Protein AF-A0A353DFC0-F1 (afdb_monomer)

Solvent-accessible surface area (backbone atoms only — not comparable to full-atom values): 10577 Å² total; per-residue (Å²): 112,68,61,62,50,32,33,48,55,6,48,51,51,42,54,52,27,52,52,50,24,43,68,54,9,49,56,55,60,67,32,78,72,22,69,39,74,46,96,53,30,15,46,56,47,35,56,50,54,27,51,76,68,72,43,74,82,45,44,79,42,77,46,88,63,100,59,81,58,66,44,58,54,34,42,56,41,36,62,68,37,38,69,26,31,27,34,44,42,26,18,48,42,42,35,51,46,27,41,28,60,45,16,63,77,40,43,73,62,46,48,50,38,46,48,33,54,47,44,15,36,50,48,39,54,52,44,46,55,54,35,53,51,34,38,76,72,68,75,38,59,69,71,58,36,55,20,50,40,30,29,45,44,8,52,28,18,51,47,22,56,75,35,36,63,56,40,47,50,14,23,46,56,45,39,53,38,39,73,74,62,58,74,50,96,42,69,74,55,33,57,51,35,41,56,37,19,54,15,49,38,35,57,66,37,42,34,58,65,57,62,87,114

Nearest PDB structures (foldseek):
  8fq9-assembly1_A  TM=3.740E-01  e=1.641E+00  Salmonella enterica subsp. enterica serovar Typhimurium
  4kto-assembly1_C  TM=2.624E-01  e=7.470E+00  Sinorhizobium meliloti 1021
  4tx5-assembly1_A  TM=2.390E-01  e=9.028E+00  Homo sapiens

Radius of gyration: 18.98 Å; Cα contacts (8 Å, |Δi|>4): 333; chains: 1; bounding box: 43×36×58 Å

Mean predicted aligned error: 5.32 Å

Secondary structure (DSSP, 8-state):
-HHHHHHHHHHHHHHHHHHHHIIIIIHHHTSGGGGPBPSS-HHHHHHHHHHHTT-TT-EEEE---SS--B-SSEEEE-HHHHH--BHHHHHHHHHHHHHHHHHHH-HHHHHHHHHHHHHHHHHHHHHHHHHHHHHHTTSS-HHHHHHHHHHHHHHHHHHHHHHHHHHHHHHHHHHHHHHHS--SS-HHHHHHHHHHHHHHTTGGGS-GGGTT-

Sequence (213 aa):
MIFKFLLMLGLIPLIGSFLVRKFFSDRVLKSEEGDTKVTYSGKEMVERILKLGKATDVEIQVKKRPFLPLGPEYLVISPQQAESKEVRDVAGVALIAGMVLMARQQDRVVAWRTWAVKFGYAMPGFTIITMIFAMVVGRVPPSMAVAIMSAGLGLSTLLLWSTLAIEKASAKVICDYLDESALVPRISEAELMEKFVKAHSWRRIVPGAVAFL

Structure (mmCIF, N/CA/C/O backbone):
data_AF-A0A353DFC0-F1
#
_entry.id   AF-A0A353DFC0-F1
#
loop_
_atom_site.group_PDB
_atom_site.id
_atom_site.type_symbol
_atom_site.label_atom_id
_atom_site.label_alt_id
_atom_site.label_comp_id
_atom_site.label_asym_id
_atom_site.label_entity_id
_atom_site.label_seq_id
_atom_site.pdbx_PDB_ins_code
_atom_site.Cartn_x
_atom_site.Cartn_y
_atom_site.Cartn_z
_atom_site.occupancy
_atom_site.B_iso_or_equiv
_atom_site.auth_seq_id
_atom_site.auth_comp_id
_atom_site.auth_asym_id
_atom_site.auth_atom_id
_atom_site.pdbx_PDB_model_num
ATOM 1 N N . MET A 1 1 ? 2.229 4.918 -35.720 1.00 68.81 1 MET A N 1
ATOM 2 C CA . MET A 1 1 ? 1.058 4.390 -34.978 1.00 68.81 1 MET A CA 1
ATOM 3 C C . MET A 1 1 ? 1.469 3.794 -33.627 1.00 68.81 1 MET A C 1
ATOM 5 O O . MET A 1 1 ? 0.951 4.240 -32.612 1.00 68.81 1 MET A O 1
ATOM 9 N N . ILE A 1 2 ? 2.476 2.910 -33.594 1.00 79.50 2 ILE A N 1
ATOM 10 C CA . ILE A 1 2 ? 3.027 2.273 -32.375 1.00 79.50 2 ILE A CA 1
ATOM 11 C C . ILE A 1 2 ? 3.452 3.267 -31.277 1.00 79.50 2 ILE A C 1
ATOM 13 O O . ILE A 1 2 ? 3.081 3.092 -30.124 1.00 79.50 2 ILE A O 1
ATOM 17 N N . PHE A 1 3 ? 4.153 4.353 -31.622 1.00 81.00 3 PHE A N 1
ATOM 18 C CA . PHE A 1 3 ? 4.574 5.378 -30.651 1.00 81.00 3 PHE A CA 1
ATOM 19 C C . PHE A 1 3 ? 3.399 6.011 -29.881 1.00 81.00 3 PHE A C 1
ATOM 21 O O . PHE A 1 3 ? 3.413 6.064 -28.654 1.00 81.00 3 PHE A O 1
ATOM 28 N N . LYS A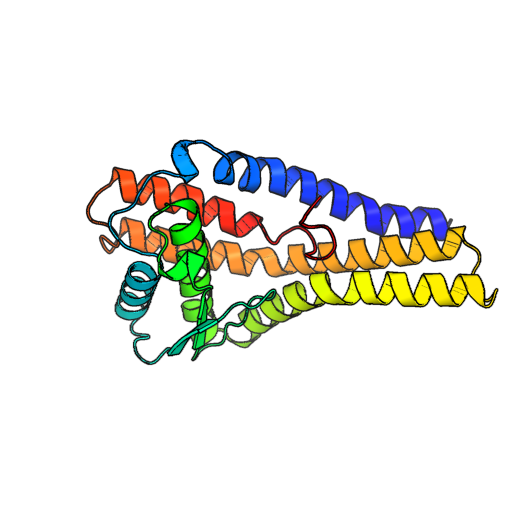 1 4 ? 2.353 6.450 -30.600 1.00 83.19 4 LYS A N 1
ATOM 29 C CA . LYS A 1 4 ? 1.153 7.049 -29.990 1.00 83.19 4 LYS A CA 1
ATOM 30 C C . LYS A 1 4 ? 0.423 6.043 -29.100 1.00 83.19 4 LYS A C 1
ATOM 32 O O . LYS A 1 4 ? -0.046 6.409 -28.030 1.00 83.19 4 LYS A O 1
ATOM 37 N N . PHE A 1 5 ? 0.359 4.784 -29.531 1.00 83.94 5 PHE A N 1
ATOM 38 C CA . PHE A 1 5 ? -0.256 3.711 -28.757 1.00 83.94 5 PHE A CA 1
ATOM 39 C C . PHE A 1 5 ? 0.477 3.465 -27.432 1.00 83.94 5 PHE A C 1
ATOM 41 O O . PHE A 1 5 ? -0.158 3.477 -26.383 1.00 83.94 5 PHE A O 1
ATOM 48 N N . LEU A 1 6 ? 1.808 3.328 -27.460 1.00 82.19 6 LEU A N 1
ATOM 49 C CA . LEU A 1 6 ? 2.625 3.125 -26.256 1.00 82.19 6 LEU A CA 1
ATOM 50 C C . LEU A 1 6 ? 2.507 4.290 -25.265 1.00 82.19 6 LEU A C 1
ATOM 52 O O . LEU A 1 6 ? 2.376 4.065 -24.064 1.00 82.19 6 LEU A O 1
ATOM 56 N N . LEU A 1 7 ? 2.488 5.528 -25.767 1.00 84.31 7 LEU A N 1
ATOM 57 C CA . LEU A 1 7 ? 2.260 6.708 -24.933 1.00 84.31 7 LEU A CA 1
ATOM 58 C C . LEU A 1 7 ? 0.875 6.711 -24.284 1.00 84.31 7 LEU A C 1
ATOM 60 O O . LEU A 1 7 ? 0.764 6.985 -23.093 1.00 84.31 7 LEU A O 1
ATOM 64 N N . MET A 1 8 ? -0.184 6.412 -25.041 1.00 86.50 8 MET A N 1
ATOM 65 C CA . MET A 1 8 ? -1.540 6.389 -24.486 1.00 86.50 8 MET A CA 1
ATOM 66 C C . MET A 1 8 ? -1.731 5.248 -23.480 1.00 86.50 8 MET A C 1
ATOM 68 O O . MET A 1 8 ? -2.356 5.460 -22.443 1.00 86.50 8 MET A O 1
ATOM 72 N N . LEU A 1 9 ? -1.129 4.082 -23.735 1.00 86.44 9 LEU A N 1
ATOM 73 C CA . LEU A 1 9 ? -1.107 2.948 -22.806 1.00 86.44 9 LEU A CA 1
ATOM 74 C C . LEU A 1 9 ? -0.423 3.305 -21.476 1.00 86.44 9 LEU A C 1
ATOM 76 O O . LEU A 1 9 ? -0.804 2.796 -20.427 1.00 86.44 9 LEU A O 1
ATOM 80 N N . GLY A 1 10 ? 0.570 4.194 -21.519 1.00 84.50 10 GLY A N 1
ATOM 81 C CA . GLY A 1 10 ? 1.240 4.742 -20.346 1.00 84.50 10 GLY A CA 1
ATOM 82 C C . GLY A 1 10 ? 0.426 5.797 -19.602 1.00 84.50 10 GLY A C 1
ATOM 83 O O . GLY A 1 10 ? 0.156 5.677 -18.407 1.00 84.50 10 GLY A O 1
ATOM 84 N N . LEU A 1 11 ? 0.044 6.850 -20.323 1.00 87.62 11 LEU A N 1
ATOM 85 C CA . LEU A 1 11 ? -0.529 8.067 -19.755 1.00 87.62 11 LEU A CA 1
ATOM 86 C C . LEU A 1 11 ? -1.953 7.880 -19.237 1.00 87.62 11 LEU A C 1
ATOM 88 O O . LEU A 1 11 ? -2.263 8.388 -18.163 1.00 87.62 11 LEU A O 1
ATOM 92 N N . ILE A 1 12 ? -2.821 7.168 -19.964 1.00 89.88 12 ILE A N 1
ATOM 93 C CA . ILE A 1 12 ? -4.244 7.075 -19.602 1.00 89.88 12 ILE A CA 1
ATOM 94 C C . ILE A 1 12 ? -4.433 6.386 -18.239 1.00 89.88 12 ILE A C 1
ATOM 96 O O . ILE A 1 12 ? -5.067 6.990 -17.366 1.00 89.88 12 ILE A O 1
ATOM 100 N N . PRO A 1 13 ? -3.865 5.186 -17.985 1.00 90.12 13 PRO A N 1
ATOM 101 C CA . PRO A 1 13 ? -3.998 4.544 -16.678 1.00 90.12 13 PRO A CA 1
ATOM 102 C C . PRO A 1 13 ? -3.371 5.382 -15.565 1.00 90.12 13 PRO A C 1
ATOM 104 O O . PRO A 1 13 ? -3.910 5.463 -14.460 1.00 90.12 13 PRO A O 1
ATOM 107 N N . LEU A 1 14 ? -2.248 6.043 -15.857 1.00 89.69 14 LEU A N 1
ATOM 108 C CA . LEU A 1 14 ? -1.541 6.856 -14.881 1.00 89.69 14 LEU A CA 1
ATOM 109 C C . LEU A 1 14 ? -2.372 8.072 -14.450 1.00 89.69 14 LEU A C 1
ATOM 111 O O . LEU A 1 14 ? -2.602 8.259 -13.256 1.00 89.69 14 LEU A O 1
ATOM 115 N N . ILE A 1 15 ? -2.885 8.853 -15.406 1.00 90.25 15 ILE A N 1
ATOM 116 C CA . ILE A 1 15 ? -3.746 10.016 -15.138 1.00 90.25 15 ILE A CA 1
ATOM 117 C C . ILE A 1 15 ? -5.003 9.578 -14.383 1.00 90.25 15 ILE A C 1
ATOM 119 O O . ILE A 1 15 ? -5.347 10.179 -13.365 1.00 90.25 15 ILE A O 1
ATOM 123 N N . GLY A 1 16 ? -5.652 8.495 -14.827 1.00 91.50 16 GLY A N 1
ATOM 124 C CA . GLY A 1 16 ? -6.808 7.928 -14.131 1.00 91.50 16 GLY A CA 1
ATOM 125 C C . GLY A 1 16 ? -6.492 7.577 -12.674 1.00 91.50 16 GLY A C 1
ATOM 126 O O . GLY A 1 16 ? -7.265 7.904 -11.777 1.00 91.50 16 GLY A O 1
ATOM 127 N N . SER A 1 17 ? -5.317 7.003 -12.414 1.00 91.19 17 SER A N 1
ATOM 128 C CA . SER A 1 17 ? -4.871 6.657 -11.057 1.00 91.19 17 SER A CA 1
ATOM 129 C C . SER A 1 17 ? -4.629 7.872 -10.182 1.00 91.19 17 SER A C 1
ATOM 131 O O . SER A 1 17 ? -5.010 7.853 -9.015 1.00 91.19 17 SER A O 1
ATOM 133 N N . PHE A 1 18 ? -4.023 8.930 -10.726 1.00 91.00 18 PHE A N 1
ATOM 134 C CA . PHE A 1 18 ? -3.834 10.183 -9.997 1.00 91.00 18 PHE A CA 1
ATOM 135 C C . PHE A 1 18 ? -5.171 10.824 -9.636 1.00 91.00 18 PHE A C 1
ATOM 137 O O . PHE A 1 18 ? -5.347 11.244 -8.496 1.00 91.00 18 PHE A O 1
ATOM 144 N N . LEU A 1 19 ? -6.130 10.854 -10.567 1.00 92.31 19 LEU A N 1
ATOM 145 C CA . LEU A 1 19 ? -7.469 11.379 -10.296 1.00 92.31 19 LEU A CA 1
ATOM 146 C C . LEU A 1 19 ? -8.165 10.561 -9.204 1.00 92.31 19 LEU A C 1
ATOM 148 O O . LEU A 1 19 ? -8.596 11.122 -8.198 1.00 92.31 19 LEU A O 1
ATOM 152 N N . VAL A 1 20 ? -8.207 9.236 -9.349 1.00 92.81 20 VAL A N 1
ATOM 153 C CA . VAL A 1 20 ? -8.821 8.341 -8.358 1.00 92.81 20 VAL A CA 1
ATOM 154 C C . VAL A 1 20 ? -8.140 8.486 -6.994 1.00 92.81 20 VAL A C 1
ATOM 156 O O . VAL A 1 20 ? -8.818 8.702 -5.992 1.00 92.81 20 VAL A O 1
ATOM 159 N N . ARG A 1 21 ? -6.805 8.460 -6.930 1.00 92.19 21 ARG A N 1
ATOM 160 C CA . ARG A 1 21 ? -6.071 8.662 -5.673 1.00 92.19 21 ARG A CA 1
ATOM 161 C C . ARG A 1 21 ? -6.367 10.030 -5.063 1.00 92.19 21 ARG A C 1
ATOM 163 O O . ARG A 1 21 ? -6.592 10.113 -3.860 1.00 92.19 21 ARG A O 1
ATOM 170 N N . LYS A 1 22 ? -6.414 11.093 -5.867 1.00 90.12 22 LYS A N 1
ATOM 171 C CA . LYS A 1 22 ? -6.684 12.450 -5.383 1.00 90.12 22 LYS A CA 1
ATOM 172 C C . LYS A 1 22 ? -8.057 12.551 -4.719 1.00 90.12 22 LYS A C 1
ATOM 174 O O . LYS A 1 22 ? -8.158 13.121 -3.636 1.00 90.12 22 LYS A O 1
ATOM 179 N N . PHE A 1 23 ? -9.094 11.988 -5.340 1.00 90.88 23 PHE A N 1
ATOM 180 C CA . PHE A 1 23 ? -10.464 12.075 -4.829 1.00 90.88 23 PHE A CA 1
ATOM 181 C C . PHE A 1 23 ? -10.750 11.114 -3.671 1.00 90.88 23 PHE A C 1
ATOM 183 O O . PHE A 1 23 ? -11.401 11.522 -2.713 1.00 90.88 23 PHE A O 1
ATOM 190 N N . PHE A 1 24 ? -10.259 9.873 -3.738 1.00 90.94 24 PHE A N 1
ATOM 191 C CA . PHE A 1 24 ? -10.612 8.820 -2.776 1.00 90.94 24 PHE A CA 1
ATOM 192 C C . PHE A 1 24 ? -9.585 8.613 -1.656 1.00 90.94 24 PHE A C 1
ATOM 194 O O . PHE A 1 24 ? -9.937 8.070 -0.614 1.00 90.94 24 PHE A O 1
ATOM 201 N N . SER A 1 25 ? -8.333 9.035 -1.849 1.00 91.81 25 SER A N 1
ATOM 202 C CA . SER A 1 25 ? -7.260 8.927 -0.851 1.00 91.81 25 SER A CA 1
ATOM 203 C C . SER A 1 25 ? -6.829 10.311 -0.379 1.00 91.81 25 SER A C 1
ATOM 205 O O . SER A 1 25 ? -7.129 10.702 0.743 1.00 91.81 25 SER A O 1
ATOM 207 N N . ASP A 1 26 ? -6.155 11.092 -1.223 1.00 90.06 26 ASP A N 1
ATOM 208 C CA . ASP A 1 26 ? -5.385 12.248 -0.754 1.00 90.06 26 ASP A CA 1
ATOM 209 C C . ASP A 1 26 ? -6.266 13.359 -0.173 1.00 90.06 26 ASP A C 1
ATOM 211 O O . ASP A 1 26 ? -5.871 13.977 0.810 1.00 90.06 26 ASP A O 1
ATOM 215 N N . ARG A 1 27 ? -7.469 13.591 -0.718 1.00 89.81 27 ARG A N 1
ATOM 216 C CA . ARG A 1 27 ? -8.426 14.558 -0.151 1.00 89.81 27 ARG A CA 1
ATOM 217 C C . ARG A 1 27 ? -8.836 14.204 1.281 1.00 89.81 27 ARG A C 1
ATOM 219 O O . ARG A 1 27 ? -9.029 15.103 2.089 1.00 89.81 27 ARG A O 1
ATOM 226 N N . VAL A 1 28 ? -8.963 12.91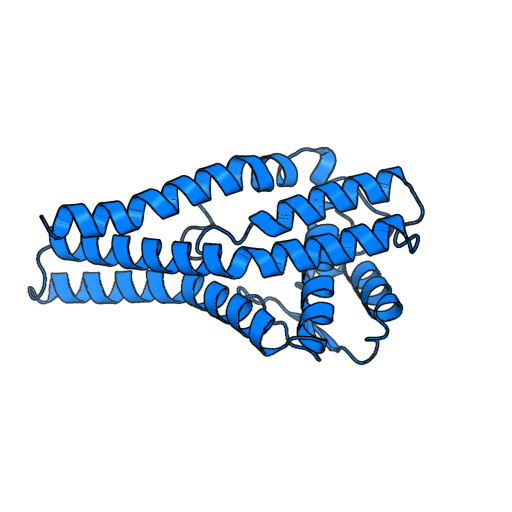3 1.584 1.00 90.88 28 VAL A N 1
ATOM 227 C CA . VAL A 1 28 ? -9.319 12.427 2.922 1.00 90.88 28 VAL A CA 1
ATOM 228 C C . VAL A 1 28 ? -8.083 12.417 3.817 1.00 90.88 28 VAL A C 1
ATOM 230 O O . VAL A 1 28 ? -8.102 12.995 4.897 1.00 90.88 28 VAL A O 1
ATOM 233 N N . LEU A 1 29 ? -6.973 11.845 3.346 1.00 88.69 29 LEU A N 1
ATOM 234 C CA . LEU A 1 29 ? -5.739 11.720 4.127 1.00 88.69 29 LEU A CA 1
ATOM 235 C C . LEU A 1 29 ? -5.081 13.068 4.464 1.00 88.69 29 LEU A C 1
ATOM 237 O O . LEU A 1 29 ? -4.344 13.147 5.443 1.00 88.69 29 LEU A O 1
ATOM 241 N N . LYS A 1 30 ? -5.313 14.107 3.653 1.00 89.25 30 LYS A N 1
ATOM 242 C CA . LYS A 1 30 ? -4.835 15.480 3.893 1.00 89.25 30 LYS A CA 1
ATOM 243 C C . LYS A 1 30 ? -5.893 16.384 4.534 1.00 89.25 30 LYS A C 1
ATOM 245 O O . LYS A 1 30 ? -5.658 17.582 4.645 1.00 89.25 30 LYS A O 1
ATOM 250 N N . SER A 1 31 ? -7.062 15.850 4.886 1.00 89.31 31 SER A N 1
ATOM 251 C CA . SER A 1 31 ? -8.048 16.619 5.647 1.00 89.31 31 SER A CA 1
ATOM 252 C C . SER A 1 31 ? -7.549 16.856 7.073 1.00 89.31 31 SER A C 1
ATOM 254 O O . SER A 1 31 ? -6.779 16.049 7.593 1.00 89.31 31 SER A O 1
ATOM 256 N N . GLU A 1 32 ? -8.002 17.941 7.704 1.00 84.25 32 GLU A N 1
ATOM 257 C CA . GLU A 1 32 ? -7.642 18.294 9.089 1.00 84.25 32 GLU A CA 1
ATOM 258 C C . GLU A 1 32 ? -8.012 17.188 10.085 1.00 84.25 32 GLU A C 1
ATOM 260 O O . GLU A 1 32 ? -7.316 16.963 11.071 1.00 84.25 32 GLU A O 1
ATOM 265 N N . GLU A 1 33 ? -9.058 16.416 9.776 1.00 85.25 33 GLU A N 1
ATOM 266 C CA . GLU A 1 33 ? -9.447 15.241 10.555 1.00 85.25 33 GLU A CA 1
ATOM 267 C C . GLU A 1 33 ? -8.326 14.192 10.640 1.00 85.25 33 GLU A C 1
ATOM 269 O O . GLU A 1 33 ? -8.316 13.404 11.580 1.00 85.25 33 GLU A O 1
ATOM 274 N N . GLY A 1 34 ? -7.371 14.180 9.704 1.00 78.62 34 GLY A N 1
ATOM 275 C CA . GLY A 1 34 ? -6.279 13.205 9.655 1.00 78.62 34 GLY A CA 1
ATOM 276 C C . GLY A 1 34 ? -5.271 13.324 10.789 1.00 78.62 34 GLY A C 1
ATOM 277 O O . GLY A 1 34 ? -4.642 12.323 11.136 1.00 78.62 34 GLY A O 1
ATOM 278 N N . ASP A 1 35 ? -5.172 14.506 11.390 1.00 88.44 35 ASP A N 1
ATOM 279 C CA . ASP A 1 35 ? -4.303 14.770 12.537 1.00 88.44 35 ASP A CA 1
ATOM 280 C C . ASP A 1 35 ? -5.063 14.579 13.873 1.00 88.44 35 ASP A C 1
ATOM 282 O O . ASP A 1 35 ? -4.515 14.781 14.961 1.00 88.44 35 ASP A O 1
ATOM 286 N N . THR A 1 36 ? -6.332 14.142 13.815 1.00 91.06 36 THR A N 1
ATOM 287 C CA . THR A 1 36 ? -7.123 13.800 15.004 1.00 91.06 36 THR A CA 1
ATOM 288 C C . THR 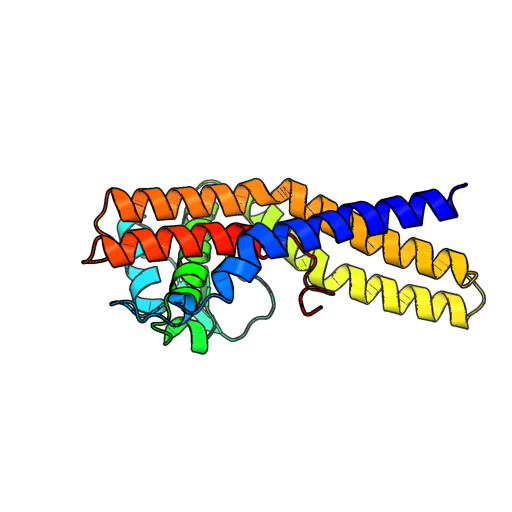A 1 36 ? -6.480 12.631 15.735 1.00 91.06 36 THR A C 1
ATOM 290 O O . THR A 1 36 ? -6.166 11.593 15.143 1.00 91.06 36 THR A O 1
ATOM 293 N N . LYS A 1 37 ? -6.311 12.787 17.050 1.00 92.50 37 LYS A N 1
ATOM 294 C CA . LYS A 1 37 ? -5.721 11.752 17.895 1.00 92.50 37 LYS A CA 1
ATOM 295 C C . LYS A 1 37 ? -6.745 10.684 18.255 1.00 92.50 37 LYS A C 1
ATOM 297 O O . LYS A 1 37 ? -7.815 10.995 18.773 1.00 92.50 37 LYS A O 1
ATOM 302 N N . VAL A 1 38 ? -6.368 9.434 18.032 1.00 91.75 38 VAL A N 1
ATOM 303 C CA . VAL A 1 38 ? -7.110 8.242 18.442 1.00 91.75 38 VAL A CA 1
ATOM 304 C C . VAL A 1 38 ? -6.585 7.717 19.781 1.00 91.75 38 VAL A C 1
ATOM 306 O O . VAL A 1 38 ? -5.517 8.117 20.259 1.00 91.75 38 VAL A O 1
ATOM 309 N N . THR A 1 39 ? -7.357 6.843 20.425 1.00 90.88 39 THR A N 1
ATOM 310 C CA . THR A 1 39 ? -7.053 6.337 21.769 1.00 90.88 39 THR A CA 1
ATOM 311 C C . THR A 1 39 ? -5.744 5.543 21.773 1.00 90.88 39 THR A C 1
ATOM 313 O O . THR A 1 39 ? -4.866 5.769 22.621 1.00 90.88 39 THR A O 1
ATOM 316 N N . TYR A 1 40 ? -5.607 4.642 20.799 1.00 91.81 40 TYR A N 1
ATOM 317 C CA . TYR A 1 40 ? -4.498 3.698 20.697 1.00 91.81 40 TYR A CA 1
ATOM 318 C C . TYR A 1 40 ? -3.410 4.176 19.742 1.00 91.81 40 TYR A C 1
ATOM 320 O O . TYR A 1 40 ? -3.689 4.790 18.715 1.00 91.81 40 TYR A O 1
ATOM 328 N N . SER A 1 41 ? -2.159 3.864 20.071 1.00 93.75 41 SER A N 1
ATOM 329 C CA . SER A 1 41 ? -1.054 4.031 19.120 1.00 93.75 41 SER A CA 1
ATOM 330 C C . SER A 1 41 ? -1.165 3.042 17.958 1.00 93.75 41 SER A C 1
ATOM 332 O O . SER A 1 41 ? -1.846 2.017 18.054 1.00 93.75 41 SER A O 1
ATOM 334 N N . GLY A 1 42 ? -0.452 3.306 16.861 1.00 89.88 42 GLY A N 1
ATOM 335 C CA . GLY A 1 42 ? -0.427 2.394 15.717 1.00 89.88 42 GLY A CA 1
ATOM 336 C C . GLY A 1 42 ? 0.023 0.982 16.097 1.00 89.88 42 GLY A C 1
ATOM 337 O O . GLY A 1 42 ? -0.560 0.010 15.621 1.00 89.88 42 GLY A O 1
ATOM 338 N N . LYS A 1 43 ? 0.994 0.841 17.011 1.00 91.94 43 LYS A N 1
ATOM 339 C CA . LYS A 1 43 ? 1.417 -0.474 17.516 1.00 91.94 43 LYS A CA 1
ATOM 340 C C . LYS A 1 43 ? 0.327 -1.163 18.345 1.00 91.94 43 LYS A C 1
ATOM 342 O O . LYS A 1 43 ? 0.023 -2.326 18.095 1.00 91.94 43 LYS A O 1
ATOM 347 N N . GLU A 1 44 ? -0.287 -0.453 19.291 1.00 93.25 44 GLU A N 1
ATOM 348 C CA . GLU A 1 44 ? -1.385 -0.994 20.113 1.00 93.25 44 GLU A CA 1
ATOM 349 C C . GLU A 1 44 ? -2.575 -1.435 19.249 1.00 93.25 44 GLU A C 1
ATOM 351 O O . GLU A 1 44 ? -3.196 -2.468 19.509 1.00 93.25 44 GLU A O 1
ATOM 356 N N . MET A 1 45 ? -2.865 -0.675 18.190 1.00 93.75 45 MET A N 1
ATOM 357 C CA . MET A 1 45 ? -3.913 -0.989 17.226 1.00 93.75 45 MET A CA 1
ATOM 358 C C . MET A 1 45 ? -3.639 -2.307 16.494 1.00 93.75 45 MET A C 1
ATOM 360 O O . MET A 1 45 ? -4.518 -3.163 16.407 1.00 93.75 45 MET A O 1
ATOM 364 N N . VAL A 1 46 ? -2.408 -2.506 16.010 1.00 91.94 46 VAL A N 1
ATOM 365 C CA . VAL A 1 46 ? -1.994 -3.769 15.376 1.00 91.94 46 VAL A CA 1
ATOM 366 C C . VAL A 1 46 ? -2.182 -4.937 16.324 1.00 91.94 46 VAL A C 1
ATOM 368 O O . VAL A 1 46 ? -2.779 -5.939 15.945 1.00 91.94 46 VAL A O 1
ATOM 371 N N . GLU A 1 47 ? -1.676 -4.821 17.550 1.00 93.12 47 GLU A N 1
ATOM 372 C CA . GLU A 1 47 ? -1.750 -5.906 18.526 1.00 93.12 47 GLU A CA 1
ATOM 373 C C . GLU A 1 47 ? -3.201 -6.305 18.810 1.00 93.12 47 GLU A C 1
ATOM 375 O O . GLU A 1 47 ? -3.501 -7.492 18.931 1.00 93.12 47 GLU A O 1
ATOM 380 N N . ARG A 1 48 ? -4.119 -5.334 18.871 1.00 93.06 48 ARG A N 1
ATOM 381 C CA . ARG A 1 48 ? -5.560 -5.584 19.026 1.00 93.06 48 ARG A CA 1
ATOM 382 C C . ARG A 1 48 ? -6.158 -6.302 17.822 1.00 93.06 48 ARG A C 1
ATOM 384 O O . ARG A 1 48 ? -6.826 -7.316 18.004 1.00 93.06 48 ARG A O 1
ATOM 391 N N . ILE A 1 49 ? -5.884 -5.816 16.612 1.00 93.25 49 ILE A N 1
ATOM 392 C CA . ILE A 1 49 ? -6.372 -6.426 15.366 1.00 93.25 49 ILE A CA 1
ATOM 393 C C . ILE A 1 49 ? -5.876 -7.872 15.242 1.00 93.25 49 ILE A C 1
ATOM 395 O O . ILE A 1 49 ? -6.659 -8.773 14.950 1.00 93.25 49 ILE A O 1
ATOM 399 N N . LEU A 1 50 ? -4.592 -8.116 15.509 1.00 91.94 50 LEU A N 1
ATOM 400 C CA . LEU A 1 50 ? -4.001 -9.452 15.440 1.00 91.94 50 LEU A CA 1
ATOM 401 C C . LEU A 1 50 ? -4.563 -10.391 16.514 1.00 91.94 50 LEU A C 1
ATOM 403 O O . LEU A 1 50 ? -4.823 -11.556 16.221 1.00 91.94 50 LEU A O 1
ATOM 407 N N . LYS A 1 51 ? -4.811 -9.896 17.735 1.00 92.25 51 LYS A N 1
ATOM 408 C CA . LYS A 1 51 ? -5.484 -10.671 18.792 1.00 92.25 51 LYS A CA 1
ATOM 409 C C . LYS A 1 51 ? -6.896 -11.086 18.378 1.00 92.25 51 LYS A C 1
ATOM 411 O O . LYS A 1 51 ? -7.247 -12.252 18.540 1.00 92.25 51 LYS A O 1
ATOM 416 N N . LEU A 1 52 ? -7.678 -10.170 17.803 1.00 90.19 52 LEU A N 1
ATOM 417 C CA . LEU A 1 52 ? -9.026 -10.466 17.301 1.00 90.19 52 LEU A CA 1
ATOM 418 C C . LEU A 1 52 ? -9.001 -11.467 16.142 1.00 90.19 52 LEU A C 1
ATOM 420 O O . LEU A 1 52 ? -9.777 -12.420 16.127 1.00 90.19 52 LEU A O 1
ATOM 424 N N . GLY A 1 53 ? -8.037 -11.321 15.232 1.00 88.19 53 GLY A N 1
ATOM 425 C CA . GLY A 1 53 ? -7.790 -12.265 14.144 1.00 88.19 53 GLY A CA 1
ATOM 426 C C . GLY A 1 53 ? -7.146 -13.592 14.570 1.00 88.19 53 GLY A C 1
ATOM 427 O O . GLY A 1 53 ? -6.815 -14.395 13.700 1.00 88.19 53 GLY A O 1
ATOM 428 N N . LYS A 1 54 ? -6.945 -13.835 15.878 1.00 88.50 54 LYS A N 1
ATOM 429 C CA . LYS A 1 54 ? -6.271 -15.024 16.443 1.00 88.50 54 LYS A CA 1
ATOM 430 C C . LYS A 1 54 ? -4.874 -15.281 15.846 1.00 88.50 54 LYS A C 1
ATOM 432 O O . LYS A 1 54 ? -4.453 -16.426 15.716 1.00 88.50 54 LYS A O 1
ATOM 437 N N . ALA A 1 55 ? -4.162 -14.214 15.493 1.00 88.25 55 ALA A N 1
ATOM 438 C CA . ALA A 1 55 ? -2.852 -14.221 14.841 1.00 88.25 55 ALA A CA 1
ATOM 439 C C . ALA A 1 55 ? -1.778 -13.578 15.740 1.00 88.25 55 ALA A C 1
ATOM 441 O O . ALA A 1 55 ? -1.062 -12.662 15.337 1.00 88.25 55 ALA A O 1
ATOM 442 N N . THR A 1 56 ? -1.705 -14.006 17.003 1.00 84.62 56 THR A N 1
ATOM 443 C CA . THR A 1 56 ? -0.777 -13.453 18.011 1.00 84.62 56 THR A CA 1
ATOM 444 C C . THR A 1 56 ? 0.677 -13.881 17.818 1.00 84.62 56 THR A C 1
ATOM 446 O O . THR A 1 56 ? 1.563 -13.339 18.467 1.00 84.62 56 THR A O 1
ATOM 449 N N . ASP A 1 57 ? 0.914 -14.859 16.952 1.00 87.12 57 ASP A N 1
ATOM 450 C CA . ASP A 1 57 ? 2.220 -15.377 16.542 1.00 87.12 57 ASP A CA 1
ATOM 451 C C . ASP A 1 57 ? 2.936 -14.484 15.512 1.00 87.12 57 ASP A C 1
ATOM 453 O O . ASP A 1 57 ? 4.106 -14.707 15.220 1.00 87.12 57 ASP A O 1
ATOM 457 N N . VAL A 1 58 ? 2.258 -13.467 14.967 1.00 87.88 58 VAL A N 1
ATOM 458 C CA . VAL A 1 58 ? 2.832 -12.554 13.971 1.00 87.88 58 VAL A CA 1
ATOM 459 C C . VAL A 1 58 ? 3.872 -11.627 14.606 1.00 87.88 58 VAL A C 1
ATOM 461 O O . VAL A 1 58 ? 3.577 -10.858 15.522 1.00 87.88 58 VAL A O 1
ATOM 464 N N . GLU A 1 59 ? 5.085 -11.627 14.055 1.00 87.88 59 GLU A N 1
ATOM 465 C CA . GLU A 1 59 ? 6.172 -10.759 14.499 1.00 87.88 59 GLU A CA 1
ATOM 466 C C . GLU A 1 59 ? 5.964 -9.313 14.010 1.00 87.88 59 GLU A C 1
ATOM 468 O O . GLU A 1 59 ? 5.960 -9.027 12.808 1.00 87.88 59 GLU A O 1
ATOM 473 N N . ILE A 1 60 ? 5.840 -8.367 14.946 1.00 87.50 60 ILE A N 1
ATOM 474 C CA . ILE A 1 60 ? 5.769 -6.933 14.637 1.00 87.50 60 ILE A CA 1
ATOM 475 C C . ILE A 1 60 ? 7.186 -6.356 14.627 1.00 87.50 60 ILE A C 1
ATOM 477 O O . ILE A 1 60 ? 7.780 -6.083 15.671 1.00 87.50 60 ILE A O 1
ATOM 481 N N . GLN A 1 61 ? 7.726 -6.116 13.437 1.00 87.25 61 GLN A N 1
ATOM 482 C CA . GLN A 1 61 ? 9.047 -5.523 13.260 1.00 87.25 61 GLN A CA 1
ATOM 483 C C . GLN A 1 61 ? 8.937 -4.010 13.041 1.00 87.25 61 GLN A C 1
ATOM 485 O O . GLN A 1 61 ? 8.334 -3.540 12.076 1.00 87.25 61 GLN A O 1
ATOM 490 N N . VAL A 1 62 ? 9.592 -3.217 13.888 1.00 84.44 62 VAL A N 1
ATOM 491 C CA . VAL A 1 62 ? 9.629 -1.756 13.734 1.00 84.44 62 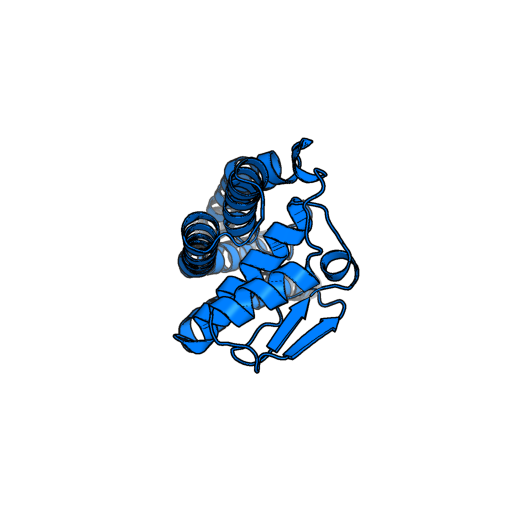VAL A CA 1
ATOM 492 C C . VAL A 1 62 ? 10.875 -1.357 12.941 1.00 84.44 62 VAL A C 1
ATOM 494 O O . VAL A 1 62 ? 11.968 -1.236 13.490 1.00 84.44 62 VAL A O 1
ATOM 497 N N . LYS A 1 63 ? 10.742 -1.205 11.618 1.00 83.38 63 LYS A N 1
ATOM 498 C CA . LYS A 1 63 ? 11.858 -0.883 10.707 1.00 83.38 63 LYS A CA 1
ATOM 499 C C . LYS A 1 63 ? 11.412 0.108 9.636 1.00 83.38 63 LYS A C 1
ATOM 501 O O . LYS A 1 63 ? 10.325 -0.005 9.076 1.00 83.38 63 LYS A O 1
ATOM 506 N N . LYS A 1 64 ? 12.285 1.054 9.272 1.00 72.44 64 LYS A N 1
ATOM 507 C CA . LYS A 1 64 ? 12.069 1.882 8.075 1.00 72.44 64 LYS A CA 1
ATOM 508 C C . LYS A 1 64 ? 12.264 1.017 6.832 1.00 72.44 64 LYS A C 1
ATOM 510 O O . LYS A 1 64 ? 13.375 0.566 6.560 1.00 72.44 64 LYS A O 1
ATOM 515 N N . ARG A 1 65 ? 11.194 0.787 6.071 1.00 65.69 65 ARG A N 1
ATOM 516 C CA . ARG A 1 65 ? 11.258 0.144 4.754 1.00 65.69 65 ARG A CA 1
ATOM 517 C C . ARG A 1 65 ? 10.386 0.906 3.751 1.00 65.69 65 ARG A C 1
ATOM 519 O O . ARG A 1 65 ? 9.263 1.262 4.092 1.00 65.69 65 ARG A O 1
ATOM 526 N N . PRO A 1 66 ? 10.884 1.158 2.527 1.00 57.25 66 PRO A N 1
ATOM 527 C CA . PRO A 1 66 ? 10.137 1.905 1.511 1.00 57.25 66 PRO A CA 1
ATOM 528 C C . PRO A 1 66 ? 9.021 1.072 0.858 1.00 57.25 66 PRO A C 1
ATOM 530 O O . PRO A 1 66 ? 8.077 1.619 0.294 1.00 57.25 66 PRO A O 1
ATOM 533 N N . PHE A 1 67 ? 9.113 -0.257 0.940 1.00 63.97 67 PHE A N 1
ATOM 534 C CA . PHE A 1 67 ? 8.147 -1.195 0.361 1.00 63.97 67 PHE A CA 1
ATOM 535 C C . PHE A 1 67 ? 7.246 -1.768 1.446 1.00 63.97 67 PHE A C 1
ATOM 537 O O . PHE A 1 67 ? 7.599 -1.685 2.611 1.00 63.97 67 PHE A O 1
ATOM 544 N N . LEU A 1 68 ? 6.130 -2.390 1.058 1.00 64.75 68 LEU A N 1
ATOM 545 C CA . LEU A 1 68 ? 5.245 -3.152 1.942 1.00 64.75 68 LEU A CA 1
ATOM 546 C C . LEU A 1 68 ? 5.942 -4.475 2.343 1.00 64.75 68 LEU A C 1
ATOM 548 O O . LEU A 1 68 ? 6.002 -5.384 1.514 1.00 64.75 68 LEU A O 1
ATOM 552 N N . PRO A 1 69 ? 6.546 -4.615 3.535 1.00 66.56 69 PRO A N 1
ATOM 553 C CA . PRO A 1 69 ? 7.255 -5.822 3.924 1.00 66.56 69 PRO A CA 1
ATOM 554 C C . PRO A 1 69 ? 6.322 -6.553 4.878 1.00 66.56 69 PRO A C 1
ATOM 556 O O . PRO A 1 69 ? 6.429 -6.426 6.095 1.00 66.56 69 PRO A O 1
ATOM 559 N N . LEU A 1 70 ? 5.349 -7.230 4.289 1.00 74.56 70 LEU A N 1
ATOM 560 C CA . LEU A 1 70 ? 4.422 -8.071 5.017 1.00 74.56 70 LEU A CA 1
ATOM 561 C C . LEU A 1 70 ? 4.560 -9.504 4.524 1.00 74.56 70 LEU A C 1
ATOM 563 O O . LEU A 1 70 ? 4.922 -9.748 3.369 1.00 74.56 70 LEU A O 1
ATOM 567 N N . GLY A 1 71 ? 4.283 -10.424 5.428 1.00 77.88 71 GLY A N 1
ATOM 568 C CA . GLY A 1 71 ? 4.072 -11.832 5.157 1.00 77.88 71 GLY A CA 1
ATOM 569 C C . GLY A 1 71 ? 3.022 -12.375 6.124 1.00 77.88 71 GLY A C 1
ATOM 570 O O . GLY A 1 71 ? 2.544 -11.637 6.986 1.00 77.88 71 GLY A O 1
ATOM 571 N N . PRO A 1 72 ? 2.666 -13.659 6.011 1.00 80.06 72 PRO A N 1
ATOM 572 C CA . PRO A 1 72 ? 1.694 -14.284 6.911 1.00 80.06 72 PRO A CA 1
ATOM 573 C C . PRO A 1 72 ? 2.157 -14.305 8.381 1.00 80.06 72 PRO A C 1
ATOM 575 O O . PRO A 1 72 ? 1.332 -14.350 9.293 1.00 80.06 72 PRO A O 1
ATOM 578 N N . GLU A 1 73 ? 3.471 -14.245 8.607 1.00 85.25 73 GLU A N 1
ATOM 579 C CA . GLU A 1 73 ? 4.108 -14.380 9.924 1.00 85.25 73 GLU A CA 1
ATOM 580 C C . GLU A 1 73 ? 4.741 -13.084 10.439 1.00 85.25 73 GLU A C 1
ATOM 582 O O . GLU A 1 73 ? 5.169 -13.027 11.586 1.00 85.25 73 GLU A O 1
ATOM 587 N N . TYR A 1 74 ? 4.824 -12.032 9.620 1.00 85.00 74 TYR A N 1
ATOM 588 C CA . TYR A 1 74 ? 5.474 -10.791 10.031 1.00 85.00 74 TYR A CA 1
ATOM 589 C C . TYR A 1 74 ? 4.806 -9.559 9.431 1.00 85.00 74 TYR A C 1
ATOM 591 O O . TYR A 1 74 ? 4.366 -9.532 8.278 1.00 85.00 74 TYR A O 1
ATOM 599 N N . LEU A 1 75 ? 4.815 -8.493 10.220 1.00 87.31 75 LEU A N 1
ATOM 600 C CA . LEU A 1 75 ? 4.366 -7.167 9.843 1.00 87.31 75 LEU A CA 1
ATOM 601 C C . LEU A 1 75 ? 5.498 -6.181 10.103 1.00 87.31 75 LEU A C 1
ATOM 603 O O . LEU A 1 75 ? 5.975 -6.071 11.230 1.00 87.31 75 LEU A O 1
ATOM 607 N N . VAL A 1 76 ? 5.891 -5.407 9.092 1.00 86.69 76 VAL A N 1
ATOM 608 C CA . VAL A 1 76 ? 6.811 -4.286 9.306 1.00 86.69 76 VAL A CA 1
ATOM 609 C C . VAL A 1 76 ? 6.054 -2.963 9.337 1.00 86.69 76 VAL A C 1
ATOM 611 O O . VAL A 1 76 ? 5.386 -2.601 8.367 1.00 86.69 76 VAL A O 1
ATOM 614 N N . ILE A 1 77 ? 6.237 -2.208 10.418 1.00 87.38 77 ILE A N 1
ATOM 615 C CA . ILE A 1 77 ? 5.743 -0.834 10.573 1.00 87.38 77 ILE A CA 1
ATOM 616 C C . ILE A 1 77 ? 6.915 0.128 10.780 1.00 87.38 77 ILE A C 1
ATOM 618 O O . ILE A 1 77 ? 7.962 -0.251 11.309 1.00 87.38 77 ILE A O 1
ATOM 622 N N . SER A 1 78 ? 6.774 1.381 10.346 1.00 86.44 78 SER A N 1
ATOM 623 C CA . SER A 1 78 ? 7.808 2.387 10.617 1.00 86.44 78 SER A CA 1
ATOM 624 C C . SER A 1 78 ? 7.755 2.854 12.082 1.00 86.44 78 SER A C 1
ATOM 626 O O . SER A 1 78 ? 6.676 2.835 12.672 1.00 86.44 78 SER A O 1
ATOM 628 N N . PRO A 1 79 ? 8.876 3.317 12.674 1.00 86.44 79 PRO A N 1
ATOM 629 C CA . PRO A 1 79 ? 8.878 3.846 14.043 1.00 86.44 79 PRO A CA 1
ATOM 630 C C . PRO A 1 79 ? 7.852 4.964 14.256 1.00 86.44 79 PRO A C 1
ATOM 632 O O . PRO A 1 79 ? 7.094 4.933 15.216 1.00 86.44 79 PRO A O 1
ATOM 635 N N . GLN A 1 80 ? 7.758 5.888 13.293 1.00 87.06 80 GLN A N 1
ATOM 636 C CA . GLN A 1 80 ? 6.785 6.983 13.317 1.00 87.06 80 GLN A CA 1
ATOM 637 C C . GLN A 1 80 ? 5.352 6.454 13.399 1.00 87.06 80 GLN A C 1
ATOM 639 O O . GLN A 1 80 ? 4.586 6.879 14.248 1.00 87.06 80 GLN A O 1
ATOM 644 N N . GLN A 1 81 ? 5.007 5.471 12.569 1.00 87.69 81 GLN A N 1
ATOM 645 C CA . GLN A 1 81 ? 3.676 4.871 12.577 1.00 87.69 81 GLN A CA 1
ATOM 646 C C . GLN A 1 81 ? 3.389 4.033 13.827 1.00 87.69 81 GLN A C 1
ATOM 648 O O . GLN A 1 81 ? 2.238 3.931 14.233 1.00 87.69 81 GLN A O 1
ATOM 653 N N . ALA A 1 82 ? 4.411 3.410 14.417 1.00 88.94 82 ALA A N 1
ATOM 654 C CA . ALA A 1 82 ? 4.258 2.618 15.632 1.00 88.94 82 ALA A CA 1
ATOM 655 C C . ALA A 1 82 ? 3.874 3.494 16.834 1.00 88.94 82 ALA A C 1
ATOM 657 O O . ALA A 1 82 ? 3.021 3.098 17.626 1.00 88.94 82 ALA A O 1
ATOM 658 N N . GLU A 1 83 ? 4.488 4.675 16.942 1.00 91.56 83 GLU A N 1
ATOM 659 C CA . GLU A 1 83 ? 4.286 5.629 18.040 1.00 91.56 83 GLU A CA 1
ATOM 660 C C . GLU A 1 83 ? 3.149 6.626 17.776 1.00 91.56 83 GLU A C 1
ATOM 662 O O . GLU A 1 83 ? 2.585 7.182 18.721 1.00 91.56 83 GLU A O 1
ATOM 667 N N . SER A 1 84 ? 2.793 6.851 16.508 1.00 91.69 84 SER A N 1
ATOM 668 C CA . SER A 1 84 ? 1.756 7.808 16.129 1.00 91.69 84 SER A CA 1
ATOM 669 C C . SER A 1 84 ? 0.396 7.425 16.711 1.00 91.69 84 SER A C 1
ATOM 671 O O . SER A 1 84 ? -0.007 6.257 16.725 1.00 91.69 84 SER A O 1
ATOM 673 N N . LYS A 1 85 ? -0.312 8.453 17.179 1.00 93.81 85 LYS A N 1
ATOM 674 C CA . LYS A 1 85 ? -1.723 8.403 17.577 1.00 93.81 85 LYS A CA 1
ATOM 675 C C . LYS A 1 85 ? -2.613 9.158 16.598 1.00 93.81 85 LYS A C 1
ATOM 677 O O . LYS A 1 85 ? -3.788 9.340 16.878 1.00 93.81 85 LYS A O 1
ATOM 682 N N . GLU A 1 86 ? -2.071 9.647 15.489 1.00 93.69 86 GLU A N 1
ATOM 683 C CA . GLU A 1 86 ? -2.877 10.295 14.460 1.00 93.69 86 GLU A CA 1
ATOM 684 C C . GLU A 1 86 ? -3.681 9.231 13.719 1.00 93.69 86 GLU A C 1
ATOM 686 O O . GLU A 1 86 ? -3.123 8.230 13.260 1.00 93.69 86 GLU A O 1
ATOM 691 N N . VAL A 1 87 ? -4.985 9.454 13.559 1.00 93.38 87 VAL A N 1
ATOM 692 C CA . VAL A 1 87 ? -5.870 8.528 12.840 1.00 93.38 87 VAL A CA 1
ATOM 693 C C . VAL A 1 87 ? -5.326 8.165 11.463 1.00 93.38 87 VAL A C 1
ATOM 695 O O . VAL A 1 87 ? -5.420 7.013 11.044 1.00 93.38 87 VAL A O 1
ATOM 698 N N . ARG A 1 88 ? -4.691 9.115 10.766 1.00 93.69 88 ARG A N 1
ATOM 699 C CA . ARG A 1 88 ? -4.088 8.873 9.460 1.00 93.69 88 ARG A CA 1
ATOM 700 C C . ARG A 1 88 ? -3.053 7.761 9.534 1.00 93.69 88 ARG A C 1
ATOM 702 O O . ARG A 1 88 ? -3.081 6.860 8.701 1.00 93.69 88 ARG A O 1
ATOM 709 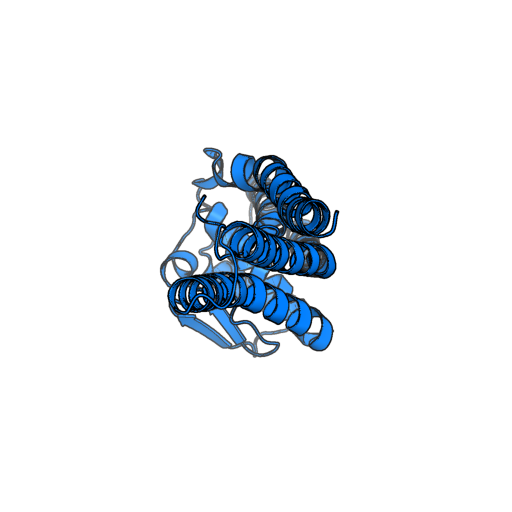N N . ASP A 1 89 ? -2.144 7.800 10.492 1.00 92.56 89 ASP A N 1
ATOM 710 C CA . ASP A 1 89 ? -1.097 6.787 10.585 1.00 92.56 89 ASP A CA 1
ATOM 711 C C . ASP A 1 89 ? -1.648 5.473 11.128 1.00 92.56 89 ASP A C 1
ATOM 713 O O . ASP A 1 89 ? -1.348 4.412 10.576 1.00 92.56 89 ASP A O 1
ATOM 717 N N . VAL A 1 90 ? -2.514 5.545 12.142 1.00 94.19 90 VAL A N 1
ATOM 718 C CA . VAL A 1 90 ? -3.112 4.370 12.784 1.00 94.19 90 VAL A CA 1
ATOM 719 C C . VAL A 1 90 ? -3.991 3.588 11.805 1.00 94.19 90 VAL A C 1
ATOM 721 O O . VAL A 1 90 ? -3.845 2.372 11.696 1.00 94.19 90 VAL A O 1
ATOM 724 N N . ALA A 1 91 ? -4.821 4.260 11.005 1.00 94.06 91 ALA A N 1
ATOM 725 C CA . ALA A 1 91 ? -5.606 3.638 9.937 1.00 94.06 91 ALA A CA 1
ATOM 726 C C . ALA A 1 91 ? -4.724 3.024 8.844 1.00 94.06 91 ALA A C 1
ATOM 728 O O . ALA A 1 91 ? -5.010 1.938 8.332 1.00 94.06 91 ALA A O 1
ATOM 729 N N . GLY A 1 92 ? -3.624 3.700 8.502 1.00 91.88 92 GLY A N 1
ATOM 730 C CA . GLY A 1 92 ? -2.652 3.191 7.542 1.00 91.88 92 GLY A CA 1
ATOM 731 C C . GLY A 1 92 ? -2.033 1.880 8.013 1.00 91.88 92 GLY A C 1
ATOM 732 O O . GLY A 1 92 ? -1.897 0.955 7.221 1.00 91.88 92 GLY A O 1
ATOM 733 N N . VAL A 1 93 ? -1.700 1.779 9.299 1.00 92.75 93 VAL A N 1
ATOM 734 C CA . VAL A 1 93 ? -1.167 0.555 9.902 1.00 92.75 93 VAL A CA 1
ATOM 735 C C . VAL A 1 93 ? -2.245 -0.524 10.055 1.00 92.75 93 VAL A C 1
ATOM 737 O O . VAL A 1 93 ? -1.972 -1.689 9.760 1.00 92.75 93 VAL A O 1
ATOM 740 N N . ALA A 1 94 ? -3.466 -0.155 10.448 1.00 94.31 94 ALA A N 1
ATOM 741 C CA . ALA A 1 94 ? -4.594 -1.078 10.572 1.00 94.31 94 ALA A CA 1
ATOM 742 C C . ALA A 1 94 ? -4.882 -1.801 9.247 1.00 94.31 94 ALA A C 1
ATOM 744 O O . ALA A 1 94 ? -5.029 -3.021 9.225 1.00 94.31 94 ALA A O 1
ATOM 745 N N . LEU A 1 95 ? -4.839 -1.078 8.121 1.00 94.62 95 LEU A N 1
ATOM 746 C CA . LEU A 1 95 ? -4.951 -1.670 6.786 1.00 94.62 95 LEU A CA 1
ATOM 747 C C . LEU A 1 95 ? -3.863 -2.725 6.513 1.00 94.62 95 LEU A C 1
ATOM 749 O O . LEU A 1 95 ? -4.133 -3.741 5.868 1.00 94.62 95 LEU A O 1
ATOM 753 N N . ILE A 1 96 ? -2.628 -2.499 6.975 1.00 91.94 96 ILE A N 1
ATOM 754 C CA . ILE A 1 96 ? -1.531 -3.461 6.790 1.00 91.94 96 ILE A CA 1
ATOM 755 C C . ILE A 1 96 ? -1.735 -4.684 7.692 1.00 91.94 96 ILE A C 1
ATOM 757 O O . ILE A 1 96 ? -1.528 -5.803 7.229 1.00 91.94 96 ILE A O 1
ATOM 761 N N . ALA A 1 97 ? -2.214 -4.503 8.926 1.00 92.62 97 ALA A N 1
ATOM 762 C CA . ALA A 1 97 ? -2.594 -5.617 9.795 1.00 92.62 97 ALA A CA 1
ATOM 763 C C . ALA A 1 97 ? -3.704 -6.479 9.161 1.00 92.62 97 ALA A C 1
ATOM 765 O O . ALA A 1 97 ? -3.583 -7.702 9.129 1.00 92.62 97 ALA A O 1
ATOM 766 N N . GLY A 1 98 ? -4.720 -5.857 8.553 1.00 92.69 98 GLY A N 1
ATOM 767 C CA . GLY A 1 98 ? -5.748 -6.573 7.788 1.00 92.69 98 GLY A CA 1
ATOM 768 C C . GLY A 1 98 ? -5.171 -7.367 6.610 1.00 92.69 98 GLY A C 1
ATOM 769 O O . GLY A 1 98 ? -5.562 -8.509 6.373 1.00 92.69 98 GLY A O 1
ATOM 770 N N . MET A 1 99 ? -4.161 -6.825 5.916 1.00 92.56 99 MET A N 1
ATOM 771 C CA . MET A 1 99 ? -3.488 -7.540 4.826 1.00 92.56 99 MET A CA 1
ATOM 772 C C . MET A 1 99 ? -2.695 -8.746 5.333 1.00 92.56 99 MET A C 1
ATOM 774 O O . MET A 1 99 ? -2.617 -9.746 4.626 1.00 92.56 99 MET A O 1
ATOM 778 N N . VAL A 1 100 ? -2.132 -8.682 6.542 1.00 92.38 100 VAL A N 1
ATOM 779 C CA . VAL A 1 100 ? -1.473 -9.835 7.175 1.00 92.38 100 VAL A CA 1
ATOM 780 C C . VAL A 1 100 ? -2.488 -10.922 7.521 1.00 92.38 100 VAL A C 1
ATOM 782 O O . VAL A 1 100 ? -2.258 -12.085 7.196 1.00 92.38 100 VAL A O 1
ATOM 785 N N . LEU A 1 101 ? -3.644 -10.561 8.089 1.00 91.94 101 LEU A N 1
ATOM 786 C CA . LEU A 1 101 ? -4.725 -11.523 8.342 1.00 91.94 101 LEU A CA 1
ATOM 787 C C . LEU A 1 101 ? -5.187 -12.203 7.046 1.00 91.94 101 LEU A C 1
ATOM 789 O O . LEU A 1 101 ? -5.355 -13.422 7.010 1.00 91.94 101 LEU A O 1
ATOM 793 N N . MET A 1 102 ? -5.307 -11.440 5.957 1.00 91.56 102 MET A N 1
ATOM 794 C CA . MET A 1 102 ? -5.587 -12.001 4.634 1.00 91.56 102 MET A CA 1
ATOM 795 C C . MET A 1 102 ? -4.452 -12.891 4.116 1.00 91.56 102 MET A C 1
ATOM 797 O O . MET A 1 102 ? -4.732 -13.934 3.532 1.00 91.56 102 MET A O 1
ATOM 801 N N . ALA A 1 103 ? -3.185 -12.523 4.326 1.00 89.56 103 ALA A N 1
ATOM 802 C CA . ALA A 1 103 ? -2.036 -13.311 3.874 1.00 89.56 103 ALA A CA 1
ATOM 803 C C . ALA A 1 103 ? -2.003 -14.695 4.532 1.00 89.56 103 ALA A C 1
ATOM 805 O O . ALA A 1 103 ? -1.661 -15.675 3.880 1.00 89.56 103 ALA A O 1
ATOM 806 N N . ARG A 1 104 ? -2.436 -14.803 5.792 1.00 88.38 104 ARG A N 1
ATOM 807 C CA . ARG A 1 104 ? -2.554 -16.099 6.481 1.00 88.38 104 ARG A CA 1
ATOM 808 C C . ARG A 1 104 ? -3.593 -17.025 5.850 1.00 88.38 104 ARG A C 1
ATOM 810 O O . ARG A 1 104 ? -3.447 -18.238 5.925 1.00 88.38 104 ARG A O 1
ATOM 817 N N . GLN A 1 105 ? -4.633 -16.468 5.232 1.00 88.19 105 GLN A N 1
ATOM 818 C CA . GLN A 1 105 ? -5.667 -17.249 4.549 1.00 88.19 105 GLN A CA 1
ATOM 819 C C . GLN A 1 105 ? -5.321 -17.500 3.075 1.00 88.19 105 GLN A C 1
ATOM 821 O O . GLN A 1 105 ? -5.616 -18.562 2.533 1.00 88.19 105 GLN A O 1
ATOM 826 N N . GLN A 1 106 ? -4.728 -16.507 2.410 1.00 89.19 106 GLN A N 1
ATOM 827 C CA . GLN A 1 106 ? -4.496 -16.483 0.967 1.00 89.19 106 GLN A CA 1
ATOM 828 C C . GLN A 1 106 ? -3.145 -15.835 0.629 1.00 89.19 106 GLN A C 1
ATOM 830 O O . GLN A 1 106 ? -3.081 -14.798 -0.041 1.00 89.19 106 GLN A O 1
ATOM 835 N N . ASP A 1 107 ? -2.052 -16.470 1.054 1.00 88.50 107 ASP A N 1
ATOM 836 C CA . ASP A 1 107 ? -0.695 -15.930 0.897 1.00 88.50 107 ASP A CA 1
ATOM 837 C C . ASP A 1 107 ? -0.380 -15.565 -0.557 1.00 88.50 107 ASP A C 1
ATOM 839 O O . ASP A 1 107 ? 0.037 -14.449 -0.853 1.00 88.50 107 ASP A O 1
ATOM 843 N N . ARG A 1 108 ? -0.713 -16.446 -1.510 1.00 88.31 108 ARG A N 1
ATOM 844 C CA . ARG A 1 108 ? -0.466 -16.206 -2.941 1.00 88.31 108 ARG A CA 1
ATOM 845 C C . ARG A 1 108 ? -1.106 -14.911 -3.454 1.00 88.31 108 ARG A C 1
ATOM 847 O O . ARG A 1 108 ? -0.513 -1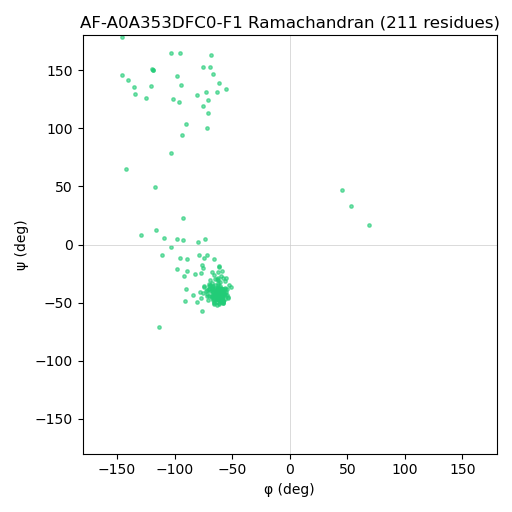4.218 -4.281 1.00 88.31 108 ARG A O 1
ATOM 854 N N . VAL A 1 109 ? -2.310 -14.590 -2.987 1.00 88.56 109 VAL A N 1
ATOM 855 C CA . VAL A 1 109 ? -3.058 -13.406 -3.427 1.00 88.56 109 VAL A CA 1
ATOM 856 C C . VAL A 1 109 ? -2.393 -12.148 -2.872 1.00 88.56 109 VAL A C 1
ATOM 858 O O . VAL A 1 109 ? -2.083 -11.221 -3.621 1.00 88.56 109 VAL A O 1
ATOM 861 N N . VAL A 1 110 ? -2.075 -12.133 -1.579 1.00 88.75 110 VAL A N 1
ATOM 862 C CA . VAL A 1 110 ? -1.416 -10.987 -0.941 1.00 88.75 110 VAL A CA 1
ATOM 863 C C . VAL A 1 110 ? 0.035 -10.817 -1.418 1.00 88.75 110 VAL A C 1
ATOM 865 O O . VAL A 1 110 ? 0.498 -9.689 -1.631 1.00 88.75 110 VAL A O 1
ATOM 868 N N . ALA A 1 111 ? 0.740 -11.915 -1.689 1.00 89.38 111 ALA A N 1
ATOM 869 C CA . ALA A 1 111 ? 2.059 -11.915 -2.309 1.00 89.38 111 ALA A CA 1
ATOM 870 C C . ALA A 1 111 ? 2.022 -11.269 -3.701 1.00 89.38 111 ALA A C 1
ATOM 872 O O . ALA A 1 111 ? 2.909 -10.478 -4.025 1.00 89.38 111 ALA A O 1
ATOM 873 N N . TRP A 1 112 ? 0.969 -11.515 -4.491 1.00 90.50 112 TRP A N 1
ATOM 874 C CA . TRP A 1 112 ? 0.774 -10.871 -5.793 1.00 90.50 112 TRP A CA 1
ATOM 875 C C . TRP A 1 112 ? 0.630 -9.347 -5.671 1.00 90.50 112 TRP A C 1
ATOM 877 O O . TRP A 1 112 ? 1.295 -8.605 -6.398 1.00 90.50 112 TRP A O 1
ATOM 887 N N . ARG A 1 113 ? -0.145 -8.853 -4.691 1.00 92.00 113 ARG A N 1
ATOM 888 C CA . ARG A 1 113 ? -0.224 -7.407 -4.399 1.00 92.00 113 ARG A CA 1
ATOM 889 C C . ARG A 1 113 ? 1.124 -6.841 -3.970 1.00 92.00 113 ARG A C 1
ATOM 891 O O . ARG A 1 113 ? 1.552 -5.804 -4.474 1.00 92.00 113 ARG A O 1
ATOM 898 N N . THR A 1 114 ? 1.800 -7.524 -3.054 1.00 90.31 114 THR A N 1
ATOM 899 C CA . THR A 1 114 ? 3.099 -7.098 -2.522 1.00 90.31 114 THR A CA 1
ATOM 900 C C . THR A 1 114 ? 4.146 -7.018 -3.631 1.00 90.31 114 THR A C 1
ATOM 902 O O . THR A 1 114 ? 4.917 -6.058 -3.702 1.00 90.31 114 THR A O 1
ATOM 905 N N . TRP A 1 115 ? 4.144 -7.996 -4.536 1.00 91.19 115 TRP A N 1
ATOM 906 C CA . TRP A 1 115 ? 4.987 -8.007 -5.721 1.00 91.19 115 TRP A CA 1
ATOM 907 C C . TRP A 1 115 ? 4.643 -6.860 -6.677 1.00 91.19 115 TRP A C 1
ATOM 909 O O . TRP A 1 115 ? 5.549 -6.130 -7.070 1.00 91.19 115 TRP A O 1
ATOM 919 N N . ALA A 1 116 ? 3.361 -6.622 -6.980 1.00 90.81 116 ALA A N 1
ATOM 920 C CA . ALA A 1 116 ? 2.934 -5.521 -7.848 1.00 90.81 116 ALA A CA 1
ATOM 921 C C . ALA A 1 116 ? 3.351 -4.143 -7.295 1.00 90.81 116 ALA A C 1
ATOM 923 O O . ALA A 1 116 ? 3.816 -3.281 -8.041 1.00 90.81 116 ALA A O 1
ATOM 924 N N . VAL A 1 117 ? 3.264 -3.946 -5.974 1.00 88.94 117 VAL A N 1
ATOM 925 C CA . VAL A 1 117 ? 3.736 -2.722 -5.303 1.00 88.94 117 VAL A CA 1
ATOM 926 C C . VAL A 1 117 ? 5.256 -2.566 -5.419 1.00 88.94 117 VAL A C 1
ATOM 928 O O . VAL A 1 117 ? 5.732 -1.471 -5.721 1.00 88.94 117 VAL A O 1
ATOM 931 N N . LYS A 1 118 ? 6.031 -3.644 -5.227 1.00 89.00 118 LYS A N 1
ATOM 932 C CA . LYS A 1 118 ? 7.494 -3.628 -5.428 1.00 89.00 118 LYS A CA 1
ATOM 933 C C . LYS A 1 118 ? 7.853 -3.328 -6.886 1.00 89.00 118 LYS A C 1
ATOM 935 O O . LYS A 1 118 ? 8.725 -2.498 -7.140 1.00 89.00 118 LYS A O 1
ATOM 940 N N . PHE A 1 119 ? 7.147 -3.949 -7.830 1.00 89.88 119 PHE A N 1
ATOM 941 C CA . PHE A 1 119 ? 7.309 -3.725 -9.265 1.00 89.88 119 PHE A CA 1
ATOM 942 C C . PHE A 1 119 ? 7.082 -2.250 -9.615 1.00 89.88 119 PHE A C 1
ATOM 944 O O . PHE A 1 119 ? 7.956 -1.627 -10.212 1.00 89.88 119 PHE A O 1
ATOM 951 N N . GLY A 1 120 ? 5.973 -1.655 -9.159 1.00 87.31 120 GLY A N 1
ATOM 952 C CA . GLY A 1 120 ? 5.649 -0.247 -9.412 1.00 87.31 120 GLY A CA 1
ATOM 953 C C . GLY A 1 120 ? 6.598 0.768 -8.761 1.00 87.31 120 GLY A C 1
ATOM 954 O O . GLY A 1 120 ? 6.553 1.950 -9.103 1.00 87.31 120 GLY A O 1
ATOM 955 N N . TYR A 1 121 ? 7.461 0.335 -7.839 1.00 85.94 121 TYR A N 1
ATOM 956 C CA . TYR A 1 121 ? 8.538 1.161 -7.296 1.00 85.94 121 TYR A CA 1
ATOM 957 C C . TYR A 1 121 ? 9.840 0.999 -8.095 1.00 85.94 121 TYR A C 1
ATOM 959 O O . TYR A 1 121 ? 10.453 1.990 -8.480 1.00 85.94 121 TYR A O 1
ATOM 967 N N . ALA A 1 122 ? 10.263 -0.241 -8.359 1.00 87.69 122 ALA A N 1
ATOM 968 C CA . ALA A 1 122 ? 11.581 -0.526 -8.931 1.00 87.69 122 ALA A CA 1
ATOM 969 C C . ALA A 1 122 ? 11.629 -0.423 -10.465 1.00 87.69 122 ALA A C 1
ATOM 971 O O . ALA A 1 122 ? 12.568 0.145 -11.025 1.00 87.69 122 ALA A O 1
ATOM 972 N N . MET A 1 123 ? 10.623 -0.962 -11.160 1.00 88.69 123 MET A N 1
ATOM 973 C CA . MET A 1 123 ? 10.673 -1.134 -12.616 1.00 88.69 123 MET A CA 1
ATOM 974 C C . MET A 1 123 ? 10.617 0.170 -13.405 1.00 88.69 123 MET A C 1
ATOM 976 O O . MET A 1 123 ? 11.381 0.287 -14.366 1.00 88.69 123 MET A O 1
ATOM 980 N N . PRO A 1 124 ? 9.806 1.180 -13.031 1.00 86.81 124 PRO A N 1
ATOM 981 C CA . PRO A 1 124 ? 9.854 2.463 -13.721 1.00 86.81 124 PRO A CA 1
ATOM 982 C C . PRO A 1 124 ? 11.234 3.124 -13.640 1.00 86.81 124 PRO A C 1
ATOM 984 O O . PRO A 1 124 ? 11.748 3.570 -14.661 1.00 86.81 124 PRO A O 1
ATOM 987 N N . GLY A 1 125 ? 11.877 3.110 -12.465 1.00 87.38 125 GLY A N 1
ATOM 988 C CA . GLY A 1 125 ? 13.230 3.650 -12.292 1.00 87.38 125 GLY A CA 1
ATOM 989 C C . GLY A 1 125 ? 14.265 2.917 -13.149 1.00 87.38 125 GLY A C 1
ATOM 990 O O . GLY A 1 125 ? 15.029 3.548 -13.876 1.00 87.38 125 GLY A O 1
ATOM 991 N N . PHE A 1 126 ? 14.233 1.581 -13.143 1.00 89.69 126 PHE A N 1
ATOM 992 C CA . PHE A 1 126 ? 15.095 0.762 -14.000 1.00 89.69 126 PHE A CA 1
ATOM 993 C C . PHE A 1 126 ? 14.869 1.036 -15.498 1.00 89.69 126 PHE A C 1
ATOM 995 O O . PHE A 1 126 ? 15.824 1.181 -16.264 1.00 89.69 126 PHE A O 1
ATOM 1002 N N . THR A 1 127 ? 13.609 1.168 -15.919 1.00 90.56 127 THR A N 1
ATOM 1003 C CA . THR A 1 127 ? 13.246 1.472 -17.312 1.00 90.56 127 THR A CA 1
ATOM 1004 C C . THR A 1 127 ? 13.771 2.846 -17.728 1.00 90.56 127 THR A C 1
ATOM 1006 O O . THR A 1 127 ? 14.313 2.990 -18.818 1.00 90.56 127 THR A O 1
ATOM 1009 N N . ILE A 1 128 ? 13.678 3.853 -16.856 1.00 89.56 128 ILE A N 1
ATOM 1010 C CA . ILE A 1 128 ? 14.211 5.193 -17.133 1.00 89.56 128 ILE A CA 1
ATOM 1011 C C . ILE A 1 128 ? 15.730 5.139 -17.339 1.00 89.56 128 ILE A C 1
ATOM 1013 O O . ILE A 1 128 ? 16.226 5.622 -18.355 1.00 89.56 128 ILE A O 1
ATOM 1017 N N . ILE A 1 129 ? 16.466 4.501 -16.424 1.00 91.94 129 ILE A N 1
ATOM 1018 C CA . ILE A 1 129 ? 17.934 4.404 -16.496 1.00 91.94 129 ILE A CA 1
ATOM 1019 C C . ILE A 1 129 ? 18.376 3.689 -17.780 1.00 91.94 129 ILE A C 1
ATOM 1021 O O . ILE A 1 129 ? 19.240 4.180 -18.508 1.00 91.94 129 ILE A O 1
ATOM 1025 N N . THR A 1 130 ? 17.760 2.546 -18.089 1.00 92.81 130 THR A N 1
ATOM 1026 C CA . THR A 1 130 ? 18.099 1.759 -19.286 1.00 92.81 130 THR A CA 1
ATOM 1027 C C . THR A 1 130 ? 17.771 2.496 -20.582 1.00 92.81 130 THR A C 1
ATOM 1029 O O . THR A 1 130 ? 18.557 2.438 -21.527 1.00 92.81 130 THR A O 1
ATOM 1032 N N . MET A 1 131 ? 16.658 3.235 -20.635 1.00 93.06 131 MET A N 1
ATOM 1033 C CA . MET A 1 131 ? 16.294 4.030 -21.810 1.00 93.06 131 MET A CA 1
ATOM 1034 C C . MET A 1 131 ? 17.210 5.237 -22.005 1.00 93.06 131 MET A C 1
ATOM 1036 O O . MET A 1 131 ? 17.588 5.521 -23.139 1.00 93.06 131 MET A O 1
ATOM 1040 N N . ILE A 1 132 ? 17.634 5.904 -20.926 1.00 91.31 132 ILE A N 1
ATOM 1041 C CA . ILE A 1 132 ? 18.649 6.965 -21.002 1.00 91.31 132 ILE A CA 1
ATOM 1042 C C . ILE A 1 132 ? 19.945 6.415 -21.593 1.00 91.31 132 ILE A C 1
ATOM 1044 O O . ILE A 1 132 ? 20.478 6.985 -22.543 1.00 91.31 132 ILE A O 1
ATOM 1048 N N . PHE A 1 133 ? 20.414 5.270 -21.099 1.00 93.06 133 PHE A N 1
ATOM 1049 C CA . PHE A 1 133 ? 21.619 4.641 -21.630 1.00 93.06 133 PHE A CA 1
ATOM 1050 C C . PHE A 1 133 ? 21.472 4.257 -23.111 1.00 93.06 133 PHE A C 1
ATOM 1052 O O . PHE A 1 133 ? 22.354 4.536 -23.922 1.00 93.06 133 PHE A O 1
ATOM 1059 N N . ALA A 1 134 ? 20.331 3.681 -23.497 1.00 92.44 134 ALA A N 1
ATOM 1060 C CA . ALA A 1 134 ? 20.057 3.314 -24.884 1.00 92.44 134 ALA A CA 1
ATOM 1061 C C . ALA A 1 134 ? 20.026 4.526 -25.836 1.00 92.44 134 ALA A C 1
ATOM 1063 O O . ALA A 1 134 ? 20.452 4.405 -26.988 1.00 92.44 134 ALA A O 1
ATOM 1064 N N . MET A 1 135 ? 19.566 5.690 -25.358 1.00 92.75 135 MET A N 1
ATOM 1065 C CA . MET A 1 135 ? 19.646 6.952 -26.101 1.00 92.75 135 MET A CA 1
ATOM 1066 C C . MET A 1 135 ? 21.094 7.425 -26.261 1.00 92.75 135 MET A C 1
ATOM 1068 O O . MET A 1 135 ? 21.492 7.778 -27.367 1.00 92.75 135 MET A O 1
ATOM 1072 N N . VAL A 1 136 ? 21.894 7.396 -25.187 1.00 92.69 136 VAL A N 1
ATOM 1073 C CA . VAL A 1 136 ? 23.300 7.847 -25.204 1.00 92.69 136 VAL A CA 1
ATOM 1074 C C . VAL A 1 136 ? 24.152 7.018 -26.168 1.00 92.69 136 VAL A C 1
ATOM 1076 O O . VAL A 1 136 ? 24.983 7.566 -26.884 1.00 92.69 136 VAL A O 1
ATOM 1079 N N . VAL A 1 137 ? 23.911 5.707 -26.247 1.00 93.50 137 VAL A N 1
ATOM 1080 C CA . VAL A 1 137 ? 24.620 4.798 -27.170 1.00 93.50 137 VAL A CA 1
ATOM 1081 C C . VAL A 1 137 ? 24.054 4.870 -28.605 1.00 93.50 137 VAL A C 1
ATOM 1083 O O . VAL A 1 137 ? 24.493 4.144 -29.493 1.00 93.50 137 VAL A O 1
ATOM 1086 N N . GLY A 1 138 ? 23.060 5.729 -28.862 1.00 86.94 138 GLY A N 1
ATOM 1087 C CA . GLY A 1 138 ? 22.457 5.910 -30.187 1.00 86.94 138 GLY A CA 1
ATOM 1088 C C . GLY A 1 138 ? 21.636 4.710 -30.673 1.00 86.94 138 GLY A C 1
ATOM 1089 O O . GLY A 1 138 ? 21.346 4.599 -31.861 1.00 86.94 138 GLY A O 1
ATOM 1090 N N . ARG A 1 139 ? 21.261 3.792 -29.770 1.00 89.31 139 ARG A N 1
ATOM 1091 C CA . ARG A 1 139 ? 20.498 2.576 -30.102 1.00 89.31 139 ARG A CA 1
ATOM 1092 C C . ARG A 1 139 ? 19.000 2.828 -30.213 1.00 89.31 139 ARG A C 1
ATOM 1094 O O . ARG A 1 139 ? 18.314 2.063 -30.886 1.00 89.31 139 ARG A O 1
ATOM 1101 N N . VAL A 1 140 ? 18.486 3.856 -29.538 1.00 87.81 140 VAL A N 1
ATOM 1102 C CA . VAL A 1 140 ? 17.051 4.165 -29.488 1.00 87.81 140 VAL A CA 1
ATOM 1103 C C . VAL A 1 140 ? 16.833 5.663 -29.713 1.00 87.81 140 VAL A C 1
ATOM 1105 O O . VAL A 1 140 ? 17.453 6.471 -29.020 1.00 87.81 140 VAL A O 1
ATOM 1108 N N . PRO A 1 141 ? 15.941 6.065 -30.639 1.00 91.50 141 PRO A N 1
ATOM 1109 C CA . PRO A 1 141 ? 15.612 7.472 -30.826 1.00 91.50 141 PRO A CA 1
ATOM 1110 C C . PRO A 1 141 ? 14.877 8.031 -29.591 1.00 91.50 141 PRO A C 1
ATOM 1112 O O . PRO A 1 141 ? 14.070 7.312 -28.990 1.00 91.50 141 PRO A O 1
ATOM 1115 N N . PRO A 1 142 ? 15.066 9.318 -29.238 1.00 88.69 142 PRO A N 1
ATOM 1116 C CA . PRO A 1 142 ? 14.496 9.897 -28.019 1.00 88.69 142 PRO A CA 1
ATOM 1117 C C . PRO A 1 142 ? 12.980 9.735 -27.881 1.00 88.69 142 PRO A C 1
ATOM 1119 O O . PRO A 1 142 ? 12.472 9.441 -26.801 1.00 88.69 142 PRO A O 1
ATOM 1122 N N . SER A 1 143 ? 12.241 9.853 -28.986 1.00 88.81 143 SER A N 1
ATOM 1123 C CA . SER A 1 143 ? 10.791 9.641 -28.996 1.00 88.81 143 SER A CA 1
ATOM 1124 C C . SER A 1 143 ? 10.419 8.225 -28.543 1.00 88.81 143 SER A C 1
ATOM 1126 O O . SER A 1 143 ? 9.552 8.043 -27.693 1.00 88.81 143 SER A O 1
ATOM 1128 N N . MET A 1 144 ? 11.108 7.201 -29.039 1.00 88.69 144 MET A N 1
ATOM 1129 C CA . MET A 1 144 ? 10.813 5.817 -28.678 1.00 88.69 144 MET A CA 1
ATOM 1130 C C . MET A 1 144 ? 11.197 5.501 -27.229 1.00 88.69 144 MET A C 1
ATOM 1132 O O . MET A 1 144 ? 10.447 4.803 -26.550 1.00 88.69 144 MET A O 1
ATOM 1136 N N . ALA A 1 145 ? 12.288 6.082 -26.724 1.00 88.88 145 ALA A N 1
ATOM 1137 C CA . ALA A 1 145 ? 12.670 5.975 -25.318 1.00 88.88 145 ALA A CA 1
ATOM 1138 C C . ALA A 1 145 ? 11.573 6.520 -24.386 1.00 88.88 145 ALA A C 1
ATOM 1140 O O . ALA A 1 145 ? 11.167 5.841 -23.443 1.00 88.88 145 ALA A O 1
ATOM 1141 N N . VAL A 1 146 ? 11.022 7.703 -24.689 1.00 89.00 146 VAL A N 1
ATOM 1142 C CA . VAL A 1 146 ? 9.911 8.293 -23.918 1.00 89.00 146 VAL A CA 1
ATOM 1143 C C . VAL A 1 146 ? 8.663 7.413 -23.959 1.00 89.00 146 VAL A C 1
ATOM 1145 O O . VAL A 1 146 ? 8.023 7.202 -22.928 1.00 89.00 146 VAL A O 1
ATOM 1148 N N . ALA A 1 147 ? 8.334 6.844 -25.119 1.00 88.56 147 ALA A N 1
ATOM 1149 C CA . ALA A 1 147 ? 7.198 5.936 -25.241 1.00 88.56 147 ALA A CA 1
ATOM 1150 C C . ALA A 1 147 ? 7.366 4.653 -24.411 1.00 88.56 147 ALA A C 1
ATOM 1152 O O . ALA A 1 147 ? 6.409 4.220 -23.774 1.00 88.56 147 ALA A O 1
ATOM 1153 N N . ILE A 1 148 ? 8.569 4.071 -24.370 1.00 89.44 148 ILE A N 1
ATOM 1154 C CA . ILE A 1 148 ? 8.861 2.874 -23.565 1.00 89.44 148 ILE A CA 1
ATOM 1155 C C . ILE A 1 148 ? 8.800 3.195 -22.066 1.00 89.44 148 ILE A C 1
ATOM 1157 O O . ILE A 1 148 ? 8.171 2.454 -21.311 1.00 89.44 148 ILE A O 1
ATOM 1161 N N . MET A 1 149 ? 9.382 4.320 -21.634 1.00 90.38 149 MET A N 1
ATOM 1162 C CA . MET A 1 149 ? 9.294 4.771 -20.237 1.00 90.38 149 MET A CA 1
ATOM 1163 C C . MET A 1 149 ? 7.834 4.965 -19.803 1.00 90.38 149 MET A C 1
ATOM 1165 O O . MET A 1 149 ? 7.430 4.500 -18.737 1.00 90.38 149 MET A O 1
ATOM 1169 N N . SER A 1 150 ? 7.023 5.596 -20.659 1.00 89.31 150 SER A N 1
ATOM 1170 C CA . SER A 1 150 ? 5.590 5.782 -20.423 1.00 89.31 150 SER A CA 1
ATOM 1171 C C . SER A 1 150 ? 4.847 4.444 -20.341 1.00 89.31 150 SER A C 1
ATOM 1173 O O . SER A 1 150 ? 4.098 4.217 -19.392 1.00 89.31 150 SER A O 1
ATOM 1175 N N . ALA A 1 151 ? 5.108 3.516 -21.265 1.00 89.00 151 ALA A N 1
ATOM 1176 C CA . ALA A 1 151 ? 4.499 2.189 -21.255 1.00 89.00 151 ALA A CA 1
ATOM 1177 C C . ALA A 1 151 ? 4.858 1.384 -19.990 1.00 89.00 151 ALA A C 1
ATOM 1179 O O . ALA A 1 151 ? 3.991 0.715 -19.431 1.00 89.00 151 ALA A O 1
ATOM 1180 N N . GLY A 1 152 ? 6.095 1.489 -19.489 1.00 89.31 152 GLY A N 1
ATOM 1181 C CA . GLY A 1 152 ? 6.513 0.856 -18.232 1.00 89.31 152 GLY A CA 1
ATOM 1182 C C . GLY A 1 152 ? 5.744 1.376 -17.009 1.00 89.31 152 GLY A C 1
ATOM 1183 O O . GLY A 1 152 ? 5.331 0.594 -16.144 1.00 89.31 152 GLY A O 1
ATOM 1184 N N . LEU A 1 153 ? 5.479 2.687 -16.960 1.00 89.50 153 LEU A N 1
ATOM 1185 C CA . LEU A 1 153 ? 4.613 3.298 -15.943 1.00 89.50 153 LEU A CA 1
ATOM 1186 C C . LEU A 1 153 ? 3.152 2.850 -16.088 1.00 89.50 153 LEU A C 1
ATOM 1188 O O . LEU A 1 153 ? 2.520 2.507 -15.086 1.00 89.50 153 LEU A O 1
ATOM 1192 N N . GLY A 1 154 ? 2.628 2.798 -17.315 1.00 90.56 154 GLY A N 1
ATOM 1193 C CA . GLY A 1 154 ? 1.276 2.304 -17.597 1.00 90.56 154 GLY A CA 1
ATOM 1194 C C . GLY A 1 154 ? 1.082 0.862 -17.154 1.00 90.56 154 GLY A C 1
ATOM 1195 O O . GLY A 1 154 ? 0.152 0.567 -16.410 1.00 90.56 154 GLY A O 1
ATOM 1196 N N . LEU A 1 155 ? 2.006 -0.026 -17.525 1.00 90.94 155 LEU A N 1
ATOM 1197 C CA . 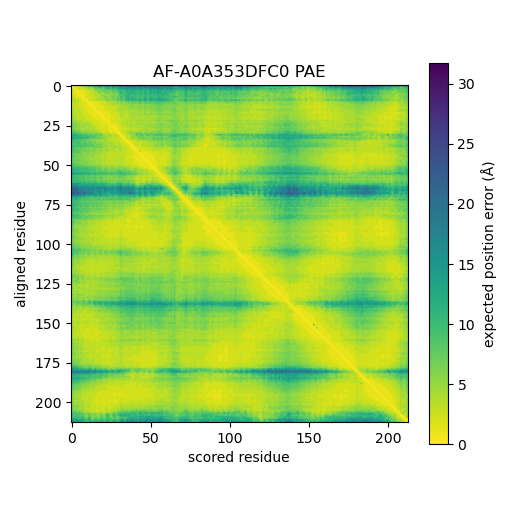LEU A 1 155 ? 1.974 -1.433 -17.128 1.00 90.94 155 LEU A CA 1
ATOM 1198 C C . LEU A 1 155 ? 2.019 -1.592 -15.605 1.00 90.94 155 LEU A C 1
ATOM 1200 O O . LEU A 1 155 ? 1.220 -2.336 -15.038 1.00 90.94 155 LEU A O 1
ATOM 1204 N N . SER A 1 156 ? 2.906 -0.852 -14.935 1.00 91.56 156 SER A N 1
ATOM 1205 C CA . SER A 1 156 ? 2.975 -0.834 -13.469 1.00 91.56 156 SER A CA 1
ATOM 1206 C C . SER A 1 156 ? 1.639 -0.414 -12.854 1.00 91.56 156 SER A C 1
ATOM 1208 O O . SER A 1 156 ? 1.169 -1.018 -11.896 1.00 91.56 156 SER A O 1
ATOM 1210 N N . THR A 1 157 ? 1.001 0.597 -13.437 1.00 91.81 157 THR A N 1
ATOM 1211 C CA . THR A 1 157 ? -0.292 1.113 -12.984 1.00 91.81 157 THR A CA 1
ATOM 1212 C C . THR A 1 157 ? -1.414 0.091 -13.172 1.00 91.81 157 THR A C 1
ATOM 1214 O O . THR A 1 157 ? -2.183 -0.160 -12.246 1.00 91.81 157 THR A O 1
ATOM 1217 N N . LEU A 1 158 ? -1.475 -0.568 -14.330 1.00 92.75 158 LEU A N 1
ATOM 1218 C CA . LEU A 1 158 ? -2.459 -1.618 -14.609 1.00 92.75 158 LEU A CA 1
ATOM 1219 C C . LEU A 1 158 ? -2.306 -2.814 -13.658 1.00 92.75 158 LEU A C 1
ATOM 1221 O O . LEU A 1 158 ? -3.301 -3.335 -13.148 1.00 92.75 158 LEU A O 1
ATOM 1225 N N . LEU A 1 159 ? -1.069 -3.213 -13.348 1.00 92.50 159 LEU A N 1
ATOM 1226 C CA . LEU A 1 159 ? -0.802 -4.242 -12.339 1.00 92.50 159 LEU A CA 1
ATOM 1227 C C . LEU A 1 159 ? -1.317 -3.819 -10.956 1.00 92.50 159 LEU A C 1
ATOM 1229 O O . LEU A 1 159 ? -1.947 -4.616 -10.255 1.00 92.50 159 LEU A O 1
ATOM 1233 N N . LEU A 1 160 ? -1.129 -2.555 -10.570 1.00 92.19 160 LEU A N 1
ATOM 1234 C CA . LEU A 1 160 ? -1.668 -2.036 -9.312 1.00 92.19 160 LEU A CA 1
ATOM 1235 C C . LEU A 1 160 ? -3.198 -2.015 -9.295 1.00 92.19 160 LEU A C 1
ATOM 1237 O O . LEU A 1 160 ? -3.782 -2.293 -8.250 1.00 92.19 160 LEU A O 1
ATOM 1241 N N . TRP A 1 161 ? -3.853 -1.745 -10.423 1.00 93.44 161 TRP A N 1
ATOM 1242 C CA . TRP A 1 161 ? -5.314 -1.806 -10.522 1.00 93.44 161 TRP A CA 1
ATOM 1243 C C . TRP A 1 161 ? -5.828 -3.228 -10.347 1.00 93.44 161 TRP A C 1
ATOM 1245 O O . TRP A 1 161 ? -6.734 -3.457 -9.548 1.00 93.44 161 TRP A O 1
ATOM 1255 N N . SER A 1 162 ? -5.202 -4.188 -11.032 1.00 91.81 162 SER A N 1
ATOM 1256 C CA . SER A 1 162 ? -5.603 -5.600 -10.977 1.00 91.81 162 SER A CA 1
ATOM 1257 C C . SER A 1 162 ? -5.533 -6.189 -9.564 1.00 91.81 162 SER A C 1
ATOM 1259 O O . SER A 1 162 ? -6.283 -7.097 -9.222 1.00 91.81 162 SER A O 1
ATOM 1261 N N . THR A 1 163 ? -4.659 -5.638 -8.719 1.00 92.12 163 THR A N 1
ATOM 1262 C CA . THR A 1 163 ? -4.420 -6.118 -7.353 1.00 92.12 163 THR A CA 1
ATOM 1263 C C . THR A 1 163 ? -5.078 -5.257 -6.277 1.00 92.12 163 THR A C 1
ATOM 1265 O O . THR A 1 163 ? -5.015 -5.597 -5.097 1.00 92.12 163 THR A O 1
ATOM 1268 N N . LEU A 1 164 ? -5.752 -4.166 -6.654 1.00 92.44 164 LEU A N 1
ATOM 1269 C CA . LEU A 1 164 ? -6.368 -3.223 -5.716 1.00 92.44 164 LEU A CA 1
ATOM 1270 C C . LEU A 1 164 ? -7.483 -3.859 -4.874 1.00 92.44 164 LEU A C 1
ATOM 1272 O O . LEU A 1 164 ? -7.704 -3.457 -3.733 1.00 92.44 164 LEU A O 1
ATOM 1276 N N . ALA A 1 165 ? -8.167 -4.869 -5.418 1.00 92.56 165 ALA A N 1
ATOM 1277 C CA . ALA A 1 165 ? -9.220 -5.598 -4.713 1.00 92.56 165 ALA A CA 1
ATOM 1278 C C . ALA A 1 165 ? -8.741 -6.175 -3.369 1.00 92.56 165 ALA A C 1
ATOM 1280 O O . ALA A 1 165 ? -9.527 -6.267 -2.434 1.00 92.56 165 ALA A O 1
ATOM 1281 N N . ILE A 1 166 ? -7.450 -6.489 -3.252 1.00 92.62 166 ILE A N 1
ATOM 1282 C CA . ILE A 1 166 ? -6.845 -7.068 -2.049 1.00 92.62 166 ILE A CA 1
ATOM 1283 C C . ILE A 1 166 ? -6.764 -6.027 -0.928 1.00 92.62 166 ILE A C 1
ATOM 1285 O O . ILE A 1 166 ? -7.142 -6.310 0.204 1.00 92.62 166 ILE A O 1
ATOM 1289 N N . GLU A 1 167 ? -6.344 -4.797 -1.239 1.00 92.69 167 GLU A N 1
ATOM 1290 C CA . GLU A 1 167 ? -6.338 -3.705 -0.253 1.00 92.69 167 GLU A CA 1
ATOM 1291 C C . GLU A 1 167 ? -7.756 -3.306 0.150 1.00 92.69 167 GLU A C 1
ATOM 1293 O O . GLU A 1 167 ? -8.005 -3.037 1.321 1.00 92.69 167 GLU A O 1
ATOM 1298 N N . LYS A 1 168 ? -8.710 -3.327 -0.786 1.00 94.31 168 LYS A N 1
ATOM 1299 C CA . LYS A 1 168 ? -10.120 -3.062 -0.469 1.00 94.31 168 LYS A CA 1
ATOM 1300 C C . LYS A 1 168 ? -10.747 -4.151 0.397 1.00 94.31 168 LYS A C 1
ATOM 1302 O O . LYS A 1 168 ? -11.514 -3.833 1.298 1.00 94.31 168 LYS A O 1
ATOM 1307 N N . ALA A 1 169 ? -10.425 -5.416 0.137 1.00 93.75 169 ALA A N 1
ATOM 1308 C CA . ALA A 1 169 ? -10.878 -6.531 0.958 1.00 93.75 169 ALA A CA 1
ATOM 1309 C C . ALA A 1 169 ? -10.284 -6.450 2.371 1.00 93.75 169 ALA A C 1
ATOM 1311 O O . ALA A 1 169 ? -11.019 -6.593 3.340 1.00 93.75 169 ALA A O 1
ATOM 1312 N N . SER A 1 170 ? -8.996 -6.112 2.492 1.00 92.88 170 SER A N 1
ATOM 1313 C CA . SER A 1 170 ? -8.358 -5.866 3.792 1.00 92.88 170 SER A CA 1
ATOM 1314 C C . SER A 1 170 ? -9.029 -4.712 4.537 1.00 92.88 170 SER A C 1
ATOM 1316 O O . SER A 1 170 ? -9.376 -4.844 5.708 1.00 92.88 170 SER A O 1
ATOM 1318 N N . ALA A 1 171 ? -9.273 -3.593 3.846 1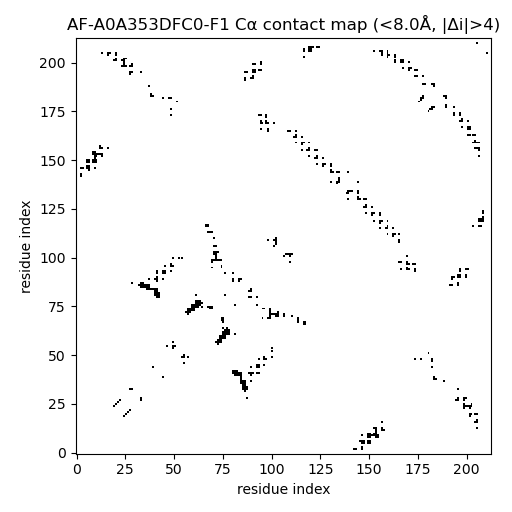.00 95.00 171 ALA A N 1
ATOM 1319 C CA . ALA A 1 171 ? -9.979 -2.456 4.420 1.00 95.00 171 ALA A CA 1
ATOM 1320 C C . ALA A 1 171 ? -11.354 -2.869 4.949 1.00 95.00 171 ALA A C 1
ATOM 1322 O O . ALA A 1 171 ? -11.703 -2.489 6.060 1.00 95.00 171 ALA A O 1
ATOM 1323 N N . LYS A 1 172 ? -12.093 -3.685 4.187 1.00 95.50 172 LYS A N 1
ATOM 1324 C CA . LYS A 1 172 ? -13.388 -4.213 4.612 1.00 95.50 172 LYS A CA 1
ATOM 1325 C C . LYS A 1 172 ? -13.275 -5.045 5.891 1.00 95.50 172 LYS A C 1
ATOM 1327 O O . LYS A 1 172 ? -13.996 -4.748 6.825 1.00 95.50 172 LYS A O 1
ATOM 1332 N N . VAL A 1 173 ? -12.327 -5.983 5.977 1.00 94.06 173 VAL A N 1
ATOM 1333 C CA . VAL A 1 173 ? -12.105 -6.790 7.197 1.00 94.06 173 VAL A CA 1
ATOM 1334 C C . VAL A 1 173 ? -11.875 -5.904 8.425 1.00 94.06 173 VAL A C 1
ATOM 1336 O O . VAL A 1 173 ? -12.393 -6.180 9.501 1.00 94.06 173 VAL A O 1
ATOM 1339 N N . ILE A 1 174 ? -11.115 -4.817 8.273 1.00 95.06 174 ILE A N 1
ATOM 1340 C CA . ILE A 1 174 ? -10.881 -3.872 9.370 1.00 95.06 174 ILE A CA 1
ATOM 1341 C C . ILE A 1 174 ? -12.135 -3.063 9.716 1.00 95.06 174 ILE A C 1
ATOM 1343 O O . ILE A 1 174 ? -12.367 -2.821 10.896 1.00 95.06 174 ILE A O 1
ATOM 1347 N N . CYS A 1 175 ? -12.935 -2.656 8.726 1.00 93.62 175 CYS A N 1
ATOM 1348 C CA . CYS A 1 175 ? -14.221 -1.992 8.969 1.00 93.62 175 CYS A CA 1
ATOM 1349 C C . CYS A 1 175 ? -15.169 -2.927 9.732 1.00 93.62 175 CYS A C 1
ATOM 1351 O O . CYS A 1 175 ? -15.690 -2.540 10.769 1.00 93.62 175 CYS A O 1
ATOM 1353 N N . ASP A 1 176 ? -15.274 -4.186 9.300 1.00 93.56 176 ASP A N 1
ATOM 1354 C CA . ASP A 1 176 ? -16.092 -5.202 9.964 1.00 93.56 176 ASP A CA 1
ATOM 1355 C C . ASP A 1 176 ? -15.634 -5.392 11.433 1.00 93.56 176 ASP A C 1
ATOM 1357 O O . ASP A 1 176 ? -16.451 -5.473 12.344 1.00 93.56 176 ASP A O 1
ATOM 1361 N N . TYR A 1 177 ? -14.323 -5.363 11.718 1.00 92.56 177 TYR A N 1
ATOM 1362 C CA . TYR A 1 177 ? -13.815 -5.406 13.101 1.00 92.56 177 TYR A CA 1
ATOM 1363 C C . TYR A 1 177 ? -14.077 -4.130 13.913 1.00 92.56 177 TYR A C 1
ATOM 1365 O O . TYR A 1 177 ? -14.257 -4.214 15.132 1.00 92.56 177 TYR A O 1
ATOM 1373 N N . LEU A 1 178 ? -14.059 -2.955 13.279 1.00 91.38 178 LEU A N 1
ATOM 1374 C CA . LEU A 1 178 ? -14.409 -1.691 13.934 1.00 91.38 178 LEU A CA 1
ATOM 1375 C C . LEU A 1 178 ? -15.880 -1.695 14.364 1.00 91.38 178 LEU A C 1
ATOM 1377 O O . LEU A 1 178 ? -16.166 -1.284 15.489 1.00 91.38 178 LEU A O 1
ATOM 1381 N N . ASP A 1 179 ? -16.759 -2.229 13.515 1.00 89.31 179 ASP A N 1
ATOM 1382 C CA . ASP A 1 179 ? -18.202 -2.288 13.744 1.00 89.31 179 ASP A CA 1
ATOM 1383 C C . ASP A 1 179 ? -18.595 -3.396 14.735 1.00 89.31 179 ASP A C 1
ATOM 1385 O O . ASP A 1 179 ? -19.367 -3.163 15.665 1.00 89.31 179 ASP A O 1
ATOM 1389 N N . GLU A 1 180 ? -18.050 -4.607 14.576 1.00 87.94 180 GLU A N 1
ATOM 1390 C CA . GLU A 1 180 ? -18.506 -5.792 15.318 1.00 87.94 180 GLU A CA 1
ATOM 1391 C C . GLU A 1 180 ? -17.741 -6.044 16.626 1.00 87.94 180 GLU A C 1
ATOM 1393 O O . GLU A 1 180 ? -18.275 -6.664 17.545 1.00 87.94 180 GLU A O 1
ATOM 1398 N N . SER A 1 181 ? -16.478 -5.608 16.728 1.00 78.19 181 SER A N 1
ATOM 1399 C CA . SER A 1 181 ? -15.564 -6.037 17.805 1.00 78.19 181 SER A CA 1
ATOM 1400 C C . SER A 1 181 ? -15.101 -4.918 18.744 1.00 78.19 181 SER A C 1
ATOM 1402 O O . SER A 1 181 ? -14.171 -5.135 19.522 1.00 78.19 181 SER A O 1
ATOM 1404 N N . ALA A 1 182 ? -15.723 -3.731 18.688 1.00 78.06 182 ALA A N 1
ATOM 1405 C CA . ALA A 1 182 ? -15.366 -2.564 19.509 1.00 78.06 182 ALA A CA 1
ATOM 1406 C C . ALA A 1 182 ? -13.842 -2.322 19.565 1.00 78.06 182 ALA A C 1
ATOM 1408 O O . ALA A 1 182 ? -13.244 -2.140 20.631 1.00 78.06 182 ALA A O 1
ATOM 1409 N N . LEU A 1 183 ? -13.195 -2.363 18.391 1.00 84.00 183 LEU A N 1
ATOM 1410 C CA . LEU A 1 183 ? -11.741 -2.223 18.236 1.00 84.00 183 LEU A CA 1
ATOM 1411 C C . LEU A 1 183 ? -11.211 -0.950 18.931 1.00 84.00 183 LEU A C 1
ATOM 1413 O O . LEU A 1 183 ? -10.119 -0.939 19.514 1.00 84.00 183 LEU A O 1
ATOM 1417 N N . VAL A 1 184 ? -12.035 0.101 18.890 1.00 88.88 184 VAL A N 1
ATOM 1418 C CA . VAL A 1 184 ? -11.858 1.405 19.531 1.00 88.88 184 VAL A CA 1
ATOM 1419 C C . VAL A 1 184 ? -13.000 1.683 20.515 1.00 88.88 184 VAL A C 1
ATOM 1421 O O . VAL A 1 184 ? -14.116 1.207 20.317 1.00 88.88 184 VAL A O 1
ATOM 1424 N N . PRO A 1 185 ? -12.757 2.465 21.581 1.00 86.25 185 PRO A N 1
ATOM 1425 C CA . PRO A 1 185 ? -13.745 2.676 22.641 1.00 86.25 185 PRO A CA 1
ATOM 1426 C C . PRO A 1 185 ? -14.885 3.632 22.264 1.00 86.25 185 PRO A C 1
ATOM 1428 O O . PRO A 1 185 ? -15.893 3.670 22.964 1.00 86.25 185 PRO A O 1
ATOM 1431 N N . ARG A 1 186 ? -14.726 4.454 21.218 1.00 89.19 186 ARG A N 1
ATOM 1432 C CA . ARG A 1 186 ? -15.689 5.498 20.833 1.00 89.19 186 ARG A CA 1
ATOM 1433 C C . ARG A 1 186 ? -16.199 5.265 19.416 1.00 89.19 186 ARG A C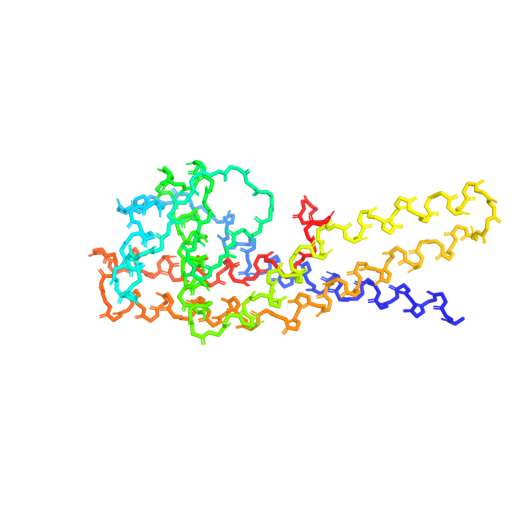 1
ATOM 1435 O O . ARG A 1 186 ? -15.401 5.060 18.510 1.00 89.19 186 ARG A O 1
ATOM 1442 N N . ILE A 1 187 ? -17.508 5.411 19.217 1.00 88.12 187 ILE A N 1
ATOM 1443 C CA . ILE A 1 187 ? -18.149 5.277 17.896 1.00 88.12 187 ILE A CA 1
ATOM 1444 C C . ILE A 1 187 ? -17.604 6.322 16.915 1.00 88.12 187 ILE A C 1
ATOM 1446 O O . ILE A 1 187 ? -17.221 5.982 15.804 1.00 88.12 187 ILE A O 1
ATOM 1450 N N . SER A 1 188 ? -17.448 7.574 17.357 1.00 89.12 188 SER A N 1
ATOM 1451 C CA . SER A 1 188 ? -16.863 8.628 16.519 1.00 89.12 188 SER A CA 1
ATOM 1452 C C . SER A 1 188 ? -15.415 8.340 16.109 1.00 89.12 188 SER A C 1
ATOM 1454 O O . SER A 1 188 ? -14.980 8.774 15.050 1.00 89.12 188 SER A O 1
ATOM 1456 N N . GLU A 1 189 ? -14.660 7.598 16.924 1.00 90.94 189 GLU A N 1
ATOM 1457 C CA . GLU A 1 189 ? -13.311 7.142 16.577 1.00 90.94 189 GLU A CA 1
ATOM 1458 C C . GLU A 1 189 ? -13.364 5.999 15.555 1.00 90.94 189 GLU A C 1
ATOM 1460 O O . GLU A 1 189 ? -12.527 5.952 14.657 1.00 90.94 189 GLU A O 1
ATOM 1465 N N . ALA A 1 190 ? -14.363 5.114 15.658 1.00 91.12 190 ALA A N 1
ATOM 1466 C CA . ALA A 1 190 ? -14.578 4.007 14.729 1.00 91.12 190 ALA A CA 1
ATOM 1467 C C . ALA A 1 190 ? -14.941 4.508 13.327 1.00 91.12 190 ALA A C 1
ATOM 1469 O O . ALA A 1 190 ? -14.265 4.144 12.369 1.00 91.12 190 ALA A O 1
ATOM 1470 N N . GLU A 1 191 ? -15.917 5.413 13.218 1.00 92.69 191 GLU A N 1
ATOM 1471 C CA . GLU A 1 191 ? -16.334 6.034 11.949 1.00 92.69 191 GLU A CA 1
ATOM 1472 C C . GLU A 1 191 ? -15.165 6.762 11.263 1.00 92.69 191 GLU A C 1
ATOM 1474 O O . GLU A 1 191 ? -14.958 6.686 10.046 1.00 92.69 191 GLU A O 1
ATOM 1479 N N . LEU A 1 192 ? -14.350 7.456 12.062 1.00 93.00 192 LEU A N 1
ATOM 1480 C CA . LEU A 1 192 ? -13.194 8.197 11.574 1.00 93.00 192 LEU A CA 1
ATOM 1481 C C . LEU A 1 192 ? -12.090 7.233 11.109 1.00 93.00 192 LEU A C 1
ATOM 1483 O O . LEU A 1 192 ? -11.556 7.381 10.009 1.00 93.00 192 LEU A O 1
ATOM 1487 N N . MET A 1 193 ? -11.805 6.183 11.879 1.00 93.75 193 MET A N 1
ATOM 1488 C CA . MET A 1 193 ? -10.898 5.109 11.467 1.00 93.75 193 MET A CA 1
ATOM 1489 C C . MET A 1 193 ? -11.368 4.423 10.179 1.00 93.75 193 MET A C 1
ATOM 1491 O O . MET A 1 193 ? -10.566 4.245 9.265 1.00 93.75 193 MET A O 1
ATOM 1495 N N . GLU A 1 194 ? -12.653 4.093 10.060 1.00 94.88 194 GLU A N 1
ATOM 1496 C CA . GLU A 1 194 ? -13.251 3.453 8.886 1.00 94.88 194 GLU A CA 1
ATOM 1497 C C . GLU A 1 194 ? -13.035 4.296 7.619 1.00 94.88 194 GLU A C 1
ATOM 1499 O O . GLU A 1 194 ? -12.525 3.810 6.599 1.00 94.88 194 GLU A O 1
ATOM 1504 N N . LYS A 1 195 ? -13.336 5.599 7.702 1.00 94.88 195 LYS A N 1
ATOM 1505 C CA . LYS A 1 195 ? -13.112 6.574 6.625 1.00 94.88 195 LYS A CA 1
ATOM 1506 C C . LYS A 1 195 ? -11.649 6.592 6.176 1.00 94.88 195 LYS A C 1
ATOM 1508 O O . LYS A 1 195 ? -11.369 6.542 4.973 1.00 94.88 195 LYS A O 1
ATOM 1513 N N . PHE A 1 196 ? -10.708 6.633 7.118 1.00 95.44 196 PHE A N 1
ATOM 1514 C CA . PHE A 1 196 ? -9.279 6.691 6.805 1.00 95.44 196 PHE A CA 1
ATOM 1515 C C . PHE A 1 196 ? -8.717 5.352 6.310 1.00 95.44 196 PHE A C 1
ATOM 1517 O O . PHE A 1 196 ? -7.888 5.348 5.399 1.00 95.44 196 PHE A O 1
ATOM 1524 N N . VAL A 1 197 ? -9.183 4.214 6.828 1.00 95.81 197 VAL A N 1
ATOM 1525 C CA . VAL A 1 197 ? -8.798 2.875 6.347 1.00 95.81 197 VAL A CA 1
ATOM 1526 C C . VAL A 1 197 ? -9.241 2.694 4.894 1.00 95.81 197 VAL A C 1
ATOM 1528 O O . VAL A 1 197 ? -8.437 2.303 4.040 1.00 95.81 197 VAL A O 1
ATOM 1531 N N . LYS A 1 198 ? -10.490 3.068 4.577 1.00 95.25 198 LYS A N 1
ATOM 1532 C CA . LYS A 1 198 ? -11.001 3.081 3.199 1.00 95.25 198 LYS A CA 1
ATOM 1533 C C . LYS A 1 198 ? -10.162 3.990 2.307 1.00 95.25 198 LYS A C 1
ATOM 1535 O O . LYS A 1 198 ? -9.790 3.566 1.214 1.00 95.25 198 LYS A O 1
ATOM 1540 N N . ALA A 1 199 ? -9.799 5.186 2.768 1.00 94.06 199 ALA A N 1
ATOM 1541 C CA . ALA A 1 199 ? -8.945 6.101 2.010 1.00 94.06 199 ALA A CA 1
ATOM 1542 C C . ALA A 1 199 ? -7.546 5.518 1.738 1.00 94.06 199 ALA A C 1
ATOM 1544 O O . ALA A 1 199 ? -7.068 5.563 0.601 1.00 94.06 199 ALA A O 1
ATOM 1545 N N . HIS A 1 200 ? -6.905 4.893 2.733 1.00 93.25 200 HIS A N 1
ATOM 1546 C CA . HIS A 1 200 ? -5.595 4.255 2.550 1.00 93.25 200 HIS A CA 1
ATOM 1547 C C . HIS A 1 200 ? -5.612 3.114 1.539 1.00 93.25 200 HIS A C 1
ATOM 1549 O O . HIS A 1 200 ? -4.617 2.944 0.834 1.00 93.25 200 HIS A O 1
ATOM 1555 N N . SER A 1 201 ? -6.729 2.391 1.397 1.00 93.50 201 SER A N 1
ATOM 1556 C CA . SER A 1 201 ? -6.860 1.314 0.399 1.00 93.50 201 SER A CA 1
ATOM 1557 C C . SER A 1 201 ? -6.712 1.795 -1.051 1.00 93.50 201 SER A C 1
ATOM 1559 O O . SER A 1 201 ? -6.418 1.009 -1.948 1.00 93.50 201 SER A O 1
ATOM 1561 N N . TRP A 1 202 ? -6.883 3.099 -1.294 1.00 92.94 202 TRP A N 1
ATOM 1562 C CA . TRP A 1 202 ? -6.688 3.723 -2.603 1.00 92.94 202 TRP A CA 1
ATOM 1563 C C . TRP A 1 202 ? -5.297 4.334 -2.781 1.00 92.94 202 TRP A C 1
ATOM 1565 O O . TRP A 1 202 ? -4.917 4.685 -3.899 1.00 92.94 202 TRP A O 1
ATOM 1575 N N . ARG A 1 203 ? -4.505 4.464 -1.712 1.00 89.56 203 ARG A N 1
ATOM 1576 C CA . ARG A 1 203 ? -3.231 5.197 -1.734 1.00 89.56 203 ARG A CA 1
ATOM 1577 C C . ARG A 1 203 ? -2.212 4.568 -2.683 1.00 89.56 203 ARG A C 1
ATOM 1579 O O . ARG A 1 203 ? -1.473 5.279 -3.362 1.00 89.56 203 ARG A O 1
ATOM 1586 N N . ARG A 1 204 ? -2.182 3.234 -2.759 1.00 88.56 204 ARG A N 1
ATOM 1587 C CA . ARG A 1 204 ? -1.219 2.457 -3.560 1.00 88.56 204 ARG A CA 1
ATOM 1588 C C . ARG A 1 204 ? -1.735 2.122 -4.965 1.00 88.56 204 ARG A C 1
ATOM 1590 O O . ARG A 1 204 ? -1.290 1.146 -5.566 1.00 88.56 204 ARG A O 1
ATOM 1597 N N . ILE A 1 205 ? -2.690 2.889 -5.493 1.00 89.12 205 ILE A N 1
ATOM 1598 C CA . ILE A 1 205 ? -3.135 2.765 -6.892 1.00 89.12 205 ILE A CA 1
ATOM 1599 C C . ILE A 1 205 ? -2.142 3.407 -7.879 1.00 89.12 205 ILE A C 1
ATOM 1601 O O . ILE A 1 205 ? -2.080 3.015 -9.040 1.00 89.12 205 ILE A O 1
ATOM 1605 N N . VAL A 1 206 ? -1.341 4.369 -7.407 1.00 87.31 206 VAL A N 1
ATOM 1606 C CA . VAL A 1 206 ? -0.300 5.053 -8.189 1.00 87.31 206 VAL A CA 1
ATOM 1607 C C . VAL A 1 206 ? 1.051 4.355 -7.977 1.00 87.31 206 VAL A C 1
ATOM 1609 O O . VAL A 1 206 ? 1.384 4.040 -6.829 1.00 87.31 206 VAL A O 1
ATOM 1612 N N . PRO A 1 207 ? 1.860 4.136 -9.034 1.00 83.81 207 PRO A N 1
ATOM 1613 C CA . PRO A 1 207 ? 3.201 3.577 -8.896 1.00 83.81 207 PRO A CA 1
ATOM 1614 C C . PRO A 1 207 ? 4.076 4.388 -7.938 1.00 83.81 207 PRO A C 1
ATOM 1616 O O . PRO A 1 207 ? 4.161 5.611 -8.037 1.00 83.81 207 PRO A O 1
ATOM 1619 N N . GLY A 1 208 ? 4.771 3.696 -7.032 1.00 79.62 208 GLY A N 1
ATOM 1620 C CA . GLY A 1 208 ? 5.623 4.321 -6.016 1.00 79.62 208 GLY A CA 1
ATOM 1621 C C . GLY A 1 208 ? 6.701 5.239 -6.599 1.00 79.62 208 GLY A C 1
ATOM 1622 O O . GLY A 1 208 ? 7.017 6.260 -5.995 1.00 79.62 208 GLY A O 1
ATOM 1623 N N . ALA A 1 209 ? 7.187 4.926 -7.805 1.00 75.25 209 ALA A N 1
ATOM 1624 C CA . ALA A 1 209 ? 8.177 5.724 -8.530 1.00 75.25 209 ALA A CA 1
ATOM 1625 C C . ALA A 1 209 ? 7.716 7.152 -8.877 1.00 75.25 209 ALA A C 1
ATOM 1627 O O . ALA A 1 209 ? 8.550 7.997 -9.174 1.00 75.25 209 ALA A O 1
ATOM 1628 N N . VAL A 1 210 ? 6.409 7.419 -8.857 1.00 76.94 210 VAL A N 1
ATOM 1629 C CA . VAL A 1 210 ? 5.822 8.743 -9.128 1.00 76.94 210 VAL A CA 1
ATOM 1630 C C . VAL A 1 210 ? 4.841 9.167 -8.037 1.00 76.94 210 VAL A C 1
ATOM 1632 O O . VAL A 1 210 ? 4.157 10.171 -8.168 1.00 76.94 210 VAL A O 1
ATOM 1635 N N . ALA A 1 211 ? 4.763 8.416 -6.936 1.00 71.94 211 ALA A N 1
ATOM 1636 C CA . ALA A 1 211 ? 3.772 8.630 -5.886 1.00 71.94 211 ALA A CA 1
ATOM 1637 C C . ALA A 1 211 ? 4.010 9.893 -5.035 1.00 71.94 211 ALA A C 1
ATOM 1639 O O . ALA A 1 211 ? 3.146 10.205 -4.208 1.00 71.94 211 ALA A O 1
ATOM 1640 N N . PHE A 1 212 ? 5.164 10.549 -5.211 1.00 65.19 212 PHE A N 1
ATOM 1641 C CA . PHE A 1 212 ? 5.553 11.818 -4.586 1.00 65.19 212 PHE A CA 1
ATOM 1642 C C . PHE A 1 212 ? 5.142 13.058 -5.398 1.00 65.19 212 PHE A C 1
ATOM 1644 O O . PHE A 1 212 ? 5.235 14.163 -4.865 1.00 65.19 212 PHE A O 1
ATOM 1651 N N . LEU A 1 213 ? 4.722 12.873 -6.656 1.00 54.84 213 LEU A N 1
ATOM 1652 C CA . LEU A 1 213 ? 4.077 13.899 -7.482 1.00 54.84 213 LEU A CA 1
ATOM 1653 C C . LEU A 1 213 ? 2.602 14.040 -7.080 1.00 54.84 213 LEU A C 1
ATOM 1655 O O . LEU A 1 213 ? 2.090 15.178 -7.137 1.00 54.84 213 LEU A O 1
#

Foldseek 3Di:
DVLVVLLCLQPVLQVVLVVLLVVQAPVLCVDPLQQDFAPDALQRLLCLLCVVLVNNQAAEAADDDLAFPEALRYGYDHPCRRGDRGLLSSLLSQLSSLLSSVCVVPVPLSVLLRVLQVQLAPVLVVLLVVLVVCVVVVNDPPSVSVSSSSNSQSVSLVSNVVSLVSSVVSLVSSLCCLVPPVSGVDPVSSVSSSSSNSNSSSLSSGRPNPSVD

pLDDT: mean 88.53, std 6.57, range [54.84, 95.81]